Protein AF-W4V366-F1 (afdb_monomer_lite)

Radius of gyration: 31.75 Å; chains: 1; bounding box: 89×41×71 Å

Secondary structure (DSSP, 8-state):
--SSSSSSSSSTT--------------------------------TTEEEEEE-TT--GGGHHHHHHHHTTHHHHTTEEEEEE---HHHHHHHHHHTSS------GGGHHHHHTT----------S--------TT-S--SGGGGTT-EEEESSTTSHHHHHHHHHHHTTT----GGG-S-EEEE-SSHHHHHH-

Sequence (195 aa):
MKGFIKLISAIALFSIFISLFSGCGATNTGGTQDNGKTGTSAVEYKYGKIDIPGKDGSLCGAPIYIAYEKGFFKEQGFDVNLISADTETRKIGLNNGTIPIVNGDFQFFPSIENNVKVKVVDGLHYGCIKLIVPKDSPIQGVQDLKGKKISVDEIGGTPHQVASVWLEKNGISAKQEDGEVTFLPFSDGNLAVEA

Structure (mmCIF, N/CA/C/O backbone):
data_AF-W4V366-F1
#
_entry.id   AF-W4V366-F1
#
loop_
_atom_site.group_PDB
_atom_site.id
_atom_site.type_symbol
_atom_site.label_atom_id
_atom_site.label_alt_id
_atom_site.label_comp_id
_atom_site.label_asym_id
_atom_site.label_entity_id
_atom_site.label_seq_id
_atom_site.pdbx_PDB_ins_code
_atom_site.Cartn_x
_atom_site.Cartn_y
_atom_site.Cartn_z
_atom_site.occupancy
_atom_site.B_iso_or_equiv
_atom_site.auth_seq_id
_atom_site.auth_comp_id
_atom_site.auth_asym_id
_atom_site.auth_atom_id
_atom_site.pdbx_PDB_model_num
ATOM 1 N N . MET A 1 1 ? 65.399 13.668 9.035 1.00 51.66 1 MET A N 1
ATOM 2 C CA . MET A 1 1 ? 64.853 14.154 7.744 1.00 51.66 1 MET A CA 1
ATOM 3 C C . MET A 1 1 ? 65.978 14.532 6.773 1.00 51.66 1 MET A C 1
ATOM 5 O O . MET A 1 1 ? 66.236 15.705 6.568 1.00 51.66 1 MET A O 1
ATOM 9 N N . LYS A 1 2 ? 66.703 13.555 6.208 1.00 41.09 2 LYS A N 1
ATOM 10 C CA . LYS A 1 2 ? 67.679 13.779 5.111 1.00 41.09 2 LYS A CA 1
ATOM 11 C C . LYS A 1 2 ? 67.728 12.625 4.085 1.00 41.09 2 LYS A C 1
ATOM 13 O O . LYS A 1 2 ? 68.498 12.689 3.138 1.00 41.09 2 LYS A O 1
ATOM 18 N N . GLY A 1 3 ? 66.889 11.591 4.242 1.00 43.59 3 GLY A N 1
ATOM 19 C CA . GLY A 1 3 ? 66.851 10.416 3.356 1.00 43.59 3 GLY A CA 1
ATOM 20 C C . GLY A 1 3 ? 65.714 10.399 2.327 1.00 43.59 3 GLY A C 1
ATOM 21 O O . GLY A 1 3 ? 65.799 9.664 1.356 1.00 43.59 3 GLY A O 1
ATOM 22 N N . PHE A 1 4 ? 64.677 11.228 2.491 1.00 48.56 4 PHE A N 1
ATOM 23 C CA . PHE A 1 4 ? 63.468 11.171 1.651 1.00 48.56 4 PHE A CA 1
ATOM 24 C C . PHE A 1 4 ? 63.520 12.037 0.379 1.00 48.56 4 PHE A C 1
ATOM 26 O O . PHE A 1 4 ? 62.680 11.891 -0.498 1.00 48.56 4 PHE A O 1
ATOM 33 N N . ILE A 1 5 ? 64.527 12.907 0.236 1.00 49.06 5 ILE A N 1
ATOM 34 C CA . ILE A 1 5 ? 64.643 13.841 -0.903 1.00 49.06 5 ILE A CA 1
ATOM 35 C C . ILE A 1 5 ? 65.407 13.218 -2.091 1.00 49.06 5 ILE A C 1
ATOM 37 O O . ILE A 1 5 ? 65.286 13.680 -3.220 1.00 49.06 5 ILE A O 1
ATOM 41 N N . LYS A 1 6 ? 66.145 12.116 -1.888 1.00 40.59 6 LYS A N 1
ATOM 42 C CA . LYS A 1 6 ? 66.926 11.468 -2.960 1.00 40.59 6 LYS A CA 1
ATOM 43 C C . LYS A 1 6 ? 66.129 10.503 -3.848 1.00 40.59 6 LYS A C 1
ATOM 45 O O . LYS A 1 6 ? 66.652 10.083 -4.872 1.00 40.59 6 LYS A O 1
ATOM 50 N N . LEU A 1 7 ? 64.884 10.172 -3.495 1.00 47.47 7 LEU A N 1
ATOM 51 C CA . LEU A 1 7 ? 64.095 9.164 -4.218 1.00 47.47 7 LEU A CA 1
ATOM 52 C C . LEU A 1 7 ? 63.156 9.751 -5.289 1.00 47.47 7 LEU A C 1
ATOM 54 O O . LEU A 1 7 ? 62.677 9.023 -6.147 1.00 47.47 7 LEU A O 1
ATOM 58 N N . ILE A 1 8 ? 62.930 11.069 -5.291 1.00 47.75 8 ILE A N 1
ATOM 59 C CA . ILE A 1 8 ? 62.010 11.736 -6.236 1.00 47.75 8 ILE A CA 1
ATOM 60 C C . ILE A 1 8 ? 62.739 12.218 -7.508 1.00 47.75 8 ILE A C 1
ATOM 62 O O . ILE A 1 8 ? 62.116 12.487 -8.529 1.00 47.75 8 ILE A O 1
ATOM 66 N N . SER A 1 9 ? 64.076 12.234 -7.505 1.00 42.03 9 SER A N 1
ATOM 67 C CA . SER A 1 9 ? 64.879 12.760 -8.619 1.00 42.03 9 SER A CA 1
ATOM 68 C C . SER A 1 9 ? 65.292 11.721 -9.677 1.00 42.03 9 SER A C 1
ATOM 70 O O . SER A 1 9 ? 65.996 12.083 -10.616 1.00 42.03 9 SER A O 1
ATOM 72 N N . ALA A 1 10 ? 64.888 10.450 -9.542 1.00 46.81 10 ALA A N 1
ATOM 73 C CA . ALA A 1 10 ? 65.386 9.345 -10.376 1.00 46.81 10 ALA A CA 1
ATOM 74 C C . ALA A 1 10 ? 64.364 8.749 -11.367 1.00 46.81 10 ALA A C 1
ATOM 76 O O . ALA A 1 10 ? 64.738 7.901 -12.168 1.00 46.81 10 ALA A O 1
ATOM 77 N N . ILE A 1 11 ? 63.095 9.175 -11.346 1.00 47.50 11 ILE A N 1
ATOM 78 C CA . ILE A 1 11 ? 62.045 8.590 -12.212 1.00 47.50 11 ILE A CA 1
ATOM 79 C C . ILE A 1 11 ? 61.544 9.585 -13.281 1.00 47.50 11 ILE A C 1
ATOM 81 O O . ILE A 1 11 ? 60.941 9.188 -14.270 1.00 47.50 11 ILE A O 1
ATOM 85 N N . ALA A 1 12 ? 61.893 10.870 -13.174 1.00 43.06 12 ALA A N 1
ATOM 86 C CA . ALA A 1 12 ? 61.488 11.909 -14.129 1.00 43.06 12 ALA A CA 1
ATOM 87 C C . ALA A 1 12 ? 62.425 12.074 -15.352 1.00 43.06 12 ALA A C 1
ATOM 89 O O . ALA A 1 12 ? 62.345 13.084 -16.045 1.00 43.06 12 ALA A O 1
ATOM 90 N N . LEU A 1 13 ? 63.325 11.119 -15.624 1.00 45.91 13 LEU A N 1
ATOM 91 C CA . LEU A 1 13 ? 64.415 11.278 -16.606 1.00 45.91 13 LEU A CA 1
ATOM 92 C C . LEU A 1 13 ? 64.535 10.145 -17.640 1.00 45.91 13 LEU A C 1
ATOM 94 O O . LEU A 1 13 ? 65.566 10.030 -18.293 1.00 45.91 13 LEU A O 1
ATOM 98 N N . PHE A 1 14 ? 63.491 9.332 -17.833 1.00 42.66 14 PHE A N 1
ATOM 99 C CA . PHE A 1 14 ? 63.477 8.308 -18.891 1.00 42.66 14 PHE A CA 1
ATOM 100 C C . PHE A 1 14 ? 62.264 8.417 -19.821 1.00 42.66 14 PHE A C 1
ATOM 102 O O . PHE A 1 14 ? 61.680 7.429 -20.259 1.00 42.66 14 PHE A O 1
ATOM 109 N N . SER A 1 15 ? 61.895 9.656 -20.132 1.00 46.28 15 SER A N 1
ATOM 110 C CA . SER A 1 15 ? 61.192 9.965 -21.372 1.00 46.28 15 SER A CA 1
ATOM 111 C C . SER A 1 15 ? 62.241 10.239 -22.452 1.00 46.28 15 SER A C 1
ATOM 113 O O . SER A 1 15 ? 63.134 11.045 -22.206 1.00 46.28 15 SER A O 1
ATOM 115 N N . ILE A 1 16 ? 62.029 9.666 -23.647 1.00 47.00 16 ILE A N 1
ATOM 116 C CA . ILE A 1 16 ? 62.535 10.089 -24.976 1.00 47.00 16 ILE A CA 1
ATOM 117 C C . ILE A 1 16 ? 63.742 9.284 -25.529 1.00 47.00 16 ILE A C 1
ATOM 119 O O . ILE A 1 16 ? 64.780 9.206 -24.888 1.00 47.00 16 ILE A O 1
ATOM 123 N N . PHE A 1 17 ? 63.564 8.777 -26.773 1.00 41.94 17 PHE A N 1
ATOM 124 C CA . PHE A 1 17 ? 64.427 7.973 -27.688 1.00 41.94 17 PHE A CA 1
ATOM 125 C C . PHE A 1 17 ? 64.214 6.438 -27.591 1.00 41.94 17 PHE A C 1
ATOM 127 O O . PHE A 1 17 ? 64.539 5.850 -26.574 1.00 41.94 17 PHE A O 1
ATOM 134 N N . ILE A 1 18 ? 63.652 5.687 -28.562 1.00 54.81 18 ILE A N 1
ATOM 135 C CA . ILE A 1 18 ? 63.914 5.630 -30.019 1.00 54.81 18 ILE A CA 1
ATOM 136 C C . ILE A 1 18 ? 62.773 4.917 -30.792 1.00 54.81 18 ILE A C 1
ATOM 138 O O . ILE A 1 18 ? 62.366 3.813 -30.449 1.00 54.81 18 ILE A O 1
ATOM 142 N N . SER A 1 19 ? 62.294 5.600 -31.836 1.00 42.38 19 SER A N 1
ATOM 143 C CA . SER A 1 19 ? 62.019 5.175 -33.228 1.00 42.38 19 SER A CA 1
ATOM 144 C C . SER A 1 19 ? 61.428 3.796 -33.590 1.00 42.38 19 SER A C 1
ATOM 146 O O . SER A 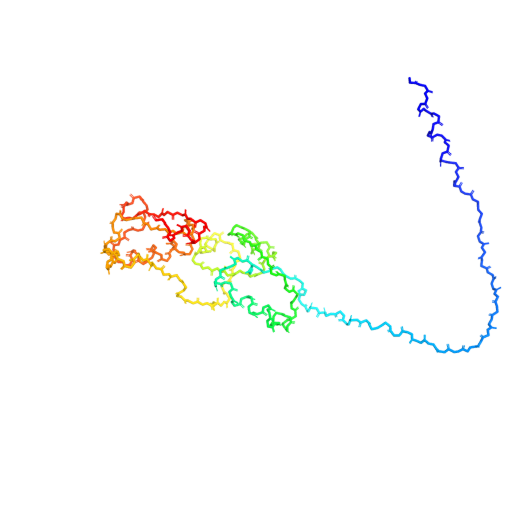1 19 ? 62.072 2.763 -33.467 1.00 42.38 19 SER A O 1
ATOM 148 N N . LEU A 1 20 ? 60.266 3.863 -34.258 1.00 51.06 20 LEU A N 1
ATOM 149 C CA . LEU A 1 20 ? 59.977 3.343 -35.613 1.00 51.06 20 LEU A CA 1
ATOM 150 C C . LEU A 1 20 ? 60.671 2.040 -36.063 1.00 51.06 20 LEU A C 1
ATOM 152 O O . LEU A 1 20 ? 61.804 2.069 -36.533 1.00 51.06 20 LEU A O 1
ATOM 156 N N . PHE A 1 21 ? 59.893 0.956 -36.135 1.00 45.00 21 PHE A N 1
ATOM 157 C CA . PHE A 1 21 ? 60.073 -0.096 -37.140 1.00 45.00 21 PHE A CA 1
ATOM 158 C C . PHE A 1 21 ? 58.703 -0.528 -37.694 1.00 45.00 21 PHE A C 1
ATOM 160 O O . PHE A 1 21 ? 57.982 -1.321 -37.097 1.00 45.00 21 PHE A O 1
ATOM 167 N N . SER A 1 22 ? 58.338 0.032 -38.851 1.00 59.41 22 SER A N 1
ATOM 168 C CA . SER A 1 22 ? 57.487 -0.625 -39.851 1.00 59.41 22 SER A CA 1
ATOM 169 C C . SER A 1 22 ? 58.415 -1.198 -40.920 1.00 59.41 22 SER A C 1
ATOM 171 O O . SER A 1 22 ? 59.284 -0.474 -41.400 1.00 59.41 22 SER A O 1
ATOM 173 N N . GLY A 1 23 ? 58.241 -2.467 -41.305 1.00 38.00 23 GLY A N 1
ATOM 174 C CA . GLY A 1 23 ? 59.017 -3.059 -42.400 1.00 38.00 23 GLY A CA 1
ATOM 175 C C . GLY A 1 23 ? 58.856 -4.572 -42.585 1.00 38.00 23 GLY A C 1
ATOM 176 O O . GLY A 1 23 ? 59.646 -5.333 -42.050 1.00 38.00 23 GLY A O 1
ATOM 177 N N . CYS A 1 24 ? 57.828 -4.944 -43.359 1.00 54.84 24 CYS A N 1
ATOM 178 C CA . CYS A 1 24 ? 57.642 -6.082 -44.284 1.00 54.84 24 CYS A CA 1
ATOM 179 C C . CYS A 1 24 ? 58.323 -7.456 -44.080 1.00 54.84 24 CYS A C 1
ATOM 181 O O . CYS A 1 24 ? 59.543 -7.569 -44.030 1.00 54.84 24 CYS A O 1
ATOM 183 N N . GLY A 1 25 ? 57.524 -8.523 -44.250 1.00 32.41 25 GLY A N 1
ATOM 184 C CA . GLY A 1 25 ? 58.024 -9.857 -44.604 1.00 32.41 25 GLY A CA 1
ATOM 185 C C . GLY A 1 25 ? 56.948 -10.903 -44.944 1.00 32.41 25 GLY A C 1
ATOM 186 O O . GLY A 1 25 ? 56.453 -11.573 -44.051 1.00 32.41 25 GLY A O 1
ATOM 187 N N . ALA A 1 26 ? 56.691 -11.068 -46.248 1.00 41.53 26 ALA A N 1
ATOM 188 C CA . ALA A 1 26 ? 56.203 -12.261 -46.966 1.00 41.53 26 ALA A CA 1
ATOM 189 C C . ALA A 1 26 ? 54.732 -12.740 -46.843 1.00 41.53 26 ALA A C 1
ATOM 191 O O . ALA A 1 26 ? 54.292 -13.366 -45.885 1.00 41.53 26 ALA A O 1
ATOM 192 N N . THR A 1 27 ? 54.026 -12.552 -47.959 1.00 36.84 27 THR A N 1
ATOM 193 C CA . THR A 1 27 ? 52.857 -13.294 -48.449 1.00 36.84 27 THR A CA 1
ATOM 194 C C . THR A 1 27 ? 53.130 -14.793 -48.627 1.00 36.84 27 THR A C 1
ATOM 196 O O . THR A 1 27 ? 54.118 -15.144 -49.268 1.00 36.84 27 THR A O 1
ATOM 199 N N . ASN A 1 28 ? 52.203 -15.656 -48.187 1.00 35.69 28 ASN A N 1
ATOM 200 C CA . ASN A 1 28 ? 51.802 -16.868 -48.918 1.00 35.69 28 ASN A CA 1
ATOM 201 C C . ASN A 1 28 ? 50.443 -17.405 -48.422 1.00 35.69 28 ASN A C 1
ATOM 203 O O . ASN A 1 28 ? 50.307 -17.900 -47.311 1.00 35.69 28 ASN A O 1
ATOM 207 N N . THR A 1 29 ? 49.445 -17.237 -49.293 1.00 36.12 29 THR A N 1
ATOM 208 C CA . THR A 1 29 ? 48.301 -18.117 -49.603 1.00 36.12 29 THR A CA 1
ATOM 209 C C . THR A 1 29 ? 47.905 -19.242 -48.634 1.00 36.12 29 THR A C 1
ATOM 211 O O . THR A 1 29 ? 48.611 -20.240 -48.519 1.00 36.12 29 THR A O 1
ATOM 214 N N . GLY A 1 30 ? 46.648 -19.179 -48.173 1.00 30.41 30 GLY A N 1
ATOM 215 C CA . GLY A 1 30 ? 45.767 -20.350 -48.083 1.00 30.41 30 GLY A CA 1
ATOM 216 C C . GLY A 1 30 ? 45.101 -20.582 -46.725 1.00 30.41 30 GLY A C 1
ATOM 217 O O . GLY A 1 30 ? 45.780 -20.855 -45.746 1.00 30.41 30 GLY A O 1
ATOM 218 N N . GLY A 1 31 ? 43.762 -20.588 -46.708 1.00 30.77 31 GLY A N 1
ATOM 219 C CA . GLY A 1 31 ? 42.998 -21.395 -45.749 1.00 30.77 31 GLY A CA 1
ATOM 220 C C . GLY A 1 31 ? 42.124 -20.633 -44.756 1.00 30.77 31 GLY A C 1
ATOM 221 O O . GLY A 1 31 ? 42.557 -20.253 -43.677 1.00 30.77 31 GLY A O 1
ATOM 222 N N . THR A 1 32 ? 40.857 -20.491 -45.123 1.00 34.94 32 THR A N 1
ATOM 223 C CA . THR A 1 32 ? 39.693 -20.154 -44.299 1.00 34.94 32 THR A CA 1
ATOM 224 C C . THR A 1 32 ? 39.651 -20.900 -42.957 1.00 34.94 32 THR A C 1
ATOM 226 O O . THR A 1 32 ? 39.603 -22.125 -42.958 1.00 34.94 32 THR A O 1
ATOM 229 N N . GLN A 1 33 ? 39.524 -20.177 -41.840 1.00 34.75 33 GLN A N 1
ATOM 230 C CA . GLN A 1 33 ? 38.711 -20.590 -40.685 1.00 34.75 33 GLN A CA 1
ATOM 231 C C . GLN A 1 33 ? 38.136 -19.340 -40.009 1.00 34.75 33 GLN A C 1
ATOM 233 O O . GLN A 1 33 ? 38.742 -18.718 -39.139 1.00 34.75 33 GLN A O 1
ATOM 238 N N . ASP A 1 34 ? 36.946 -18.974 -40.478 1.00 30.53 34 ASP A N 1
ATOM 239 C CA . ASP A 1 34 ? 36.024 -18.068 -39.809 1.00 30.53 34 ASP A CA 1
ATOM 240 C C . ASP A 1 34 ? 35.517 -18.764 -38.537 1.00 30.53 34 ASP A C 1
ATOM 242 O O . ASP A 1 34 ? 34.680 -19.666 -38.585 1.00 30.53 34 ASP A O 1
ATOM 246 N N . ASN A 1 35 ? 36.101 -18.412 -37.392 1.00 38.06 35 ASN A N 1
ATOM 247 C CA . ASN A 1 35 ? 35.572 -18.800 -36.093 1.00 38.06 35 ASN A CA 1
ATOM 248 C C . ASN A 1 35 ? 34.455 -17.814 -35.752 1.00 38.06 35 ASN A C 1
ATOM 250 O O . ASN A 1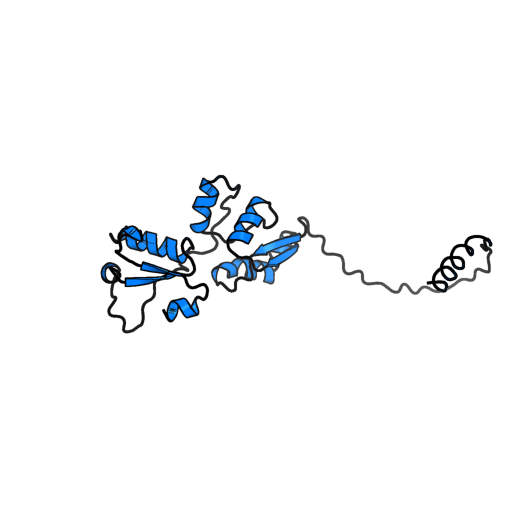 35 ? 34.692 -16.759 -35.156 1.00 38.06 35 ASN A O 1
ATOM 254 N N . GLY A 1 36 ? 33.241 -18.180 -36.165 1.00 37.44 36 GLY A N 1
ATOM 255 C CA . GLY A 1 36 ? 32.010 -17.480 -35.848 1.00 37.44 36 GLY A CA 1
ATOM 256 C C . GLY A 1 36 ? 31.895 -17.222 -34.348 1.00 37.44 36 GLY A C 1
ATOM 257 O O . GLY A 1 36 ? 31.507 -18.093 -33.571 1.00 37.44 36 GLY A O 1
ATOM 258 N N . LYS A 1 37 ? 32.193 -15.985 -33.943 1.00 38.72 37 LYS A N 1
ATOM 259 C CA . LYS A 1 37 ? 31.617 -15.402 -32.736 1.00 38.72 37 LYS A CA 1
ATOM 260 C C . LYS A 1 37 ? 30.132 -15.239 -33.021 1.00 38.72 37 LYS A C 1
ATOM 262 O O . LYS A 1 37 ? 29.724 -14.296 -33.694 1.00 38.72 37 LYS A O 1
ATOM 267 N N . THR A 1 38 ? 29.338 -16.165 -32.502 1.00 37.69 38 THR A N 1
ATOM 268 C CA . THR A 1 38 ? 27.922 -15.972 -32.197 1.00 37.69 38 THR A CA 1
ATOM 269 C C . THR A 1 38 ? 27.802 -14.739 -31.307 1.00 37.69 38 THR A C 1
ATOM 271 O O . THR A 1 38 ? 27.848 -14.806 -30.081 1.00 37.69 38 THR A O 1
ATOM 274 N N . GLY A 1 39 ? 27.717 -13.572 -31.943 1.00 42.38 39 GLY A N 1
ATOM 275 C CA . GLY A 1 39 ? 27.230 -12.370 -31.303 1.00 42.38 39 GLY A CA 1
ATOM 276 C C . GLY A 1 39 ? 25.782 -12.636 -30.946 1.00 42.38 39 GLY A C 1
ATOM 277 O O . GLY A 1 39 ? 24.931 -12.690 -31.830 1.00 42.38 39 GLY A O 1
ATOM 278 N N . THR A 1 40 ? 25.510 -12.845 -29.660 1.00 43.06 40 THR A N 1
ATOM 279 C CA . THR A 1 40 ? 24.177 -12.652 -29.099 1.00 43.06 40 THR A CA 1
ATOM 280 C C . THR A 1 40 ? 23.689 -11.310 -29.623 1.00 43.06 40 THR A C 1
ATOM 282 O O . THR A 1 40 ? 24.260 -10.279 -29.265 1.00 43.06 40 THR A O 1
ATOM 285 N N . SER A 1 41 ? 22.712 -11.315 -30.531 1.00 49.91 41 SER A N 1
ATOM 286 C CA . SER A 1 41 ? 22.065 -10.091 -30.988 1.00 49.91 41 SER A CA 1
ATOM 287 C C . SER A 1 41 ? 21.626 -9.340 -29.738 1.00 49.91 41 SER A C 1
ATOM 289 O O . SER A 1 41 ? 20.808 -9.852 -28.970 1.00 49.91 41 SER A O 1
ATOM 291 N N . ALA A 1 42 ? 22.247 -8.189 -29.472 1.00 65.81 42 ALA A N 1
ATOM 292 C CA . ALA A 1 42 ? 21.851 -7.347 -28.359 1.00 65.81 42 ALA A CA 1
ATOM 293 C C . ALA A 1 42 ? 20.367 -7.039 -28.562 1.00 65.81 42 ALA A C 1
ATOM 295 O O . ALA A 1 42 ? 19.983 -6.527 -29.612 1.00 65.81 42 ALA A O 1
ATOM 296 N N . VAL A 1 43 ? 19.528 -7.443 -27.607 1.00 72.31 43 VAL A N 1
ATOM 297 C CA . VAL A 1 43 ? 18.107 -7.105 -27.647 1.00 72.31 43 VAL A CA 1
ATOM 298 C C . VAL A 1 43 ? 18.033 -5.586 -27.550 1.00 72.31 43 VAL A C 1
ATOM 300 O O . VAL A 1 43 ? 18.353 -5.015 -26.510 1.00 72.31 43 VAL A O 1
ATOM 303 N N . GLU A 1 44 ? 17.680 -4.930 -28.651 1.00 82.88 44 GLU A N 1
ATOM 304 C CA . GLU A 1 44 ? 17.492 -3.486 -28.684 1.00 82.88 44 GLU A CA 1
ATOM 305 C C . GLU A 1 44 ? 16.113 -3.167 -28.102 1.00 82.88 44 GLU A C 1
ATOM 307 O O . GLU A 1 44 ? 15.072 -3.465 -28.690 1.00 82.88 44 GLU A O 1
ATOM 312 N N . TYR A 1 45 ? 16.101 -2.601 -26.900 1.00 91.31 45 TYR A N 1
ATOM 313 C CA . TYR A 1 45 ? 14.879 -2.171 -26.235 1.00 91.31 45 TYR A CA 1
ATOM 314 C C . TYR A 1 45 ? 14.492 -0.780 -26.738 1.00 91.31 45 TYR A C 1
ATOM 316 O O . TYR A 1 45 ? 15.158 0.201 -26.410 1.00 91.31 45 TYR A O 1
ATOM 324 N N . LYS A 1 46 ? 13.401 -0.693 -27.513 1.00 94.44 46 LYS A N 1
ATOM 325 C CA . LYS A 1 46 ? 12.876 0.549 -28.119 1.00 94.44 46 LYS A CA 1
ATOM 326 C C . LYS A 1 46 ? 12.817 1.737 -27.152 1.00 94.44 46 LYS A C 1
ATOM 328 O O . LYS A 1 46 ? 13.049 2.871 -27.561 1.00 94.44 46 LYS A O 1
ATOM 333 N N . TYR A 1 47 ? 12.469 1.479 -25.896 1.00 93.94 47 TYR A N 1
ATOM 334 C CA . TYR A 1 47 ? 12.290 2.497 -24.862 1.00 93.94 47 TYR A CA 1
ATOM 335 C C . TYR A 1 47 ? 13.381 2.463 -23.783 1.00 93.94 47 TYR A C 1
ATOM 337 O O . TYR A 1 47 ? 13.331 3.246 -22.838 1.00 93.94 47 TYR A O 1
ATOM 345 N N . GLY A 1 48 ? 14.384 1.596 -23.934 1.00 94.12 48 GLY A N 1
ATOM 346 C CA . GLY A 1 48 ? 15.498 1.475 -23.003 1.00 94.12 48 GLY A CA 1
ATOM 347 C C . GLY A 1 48 ? 15.107 0.895 -21.643 1.00 94.12 48 GLY A C 1
ATOM 348 O O . GLY A 1 48 ? 14.118 0.169 -21.513 1.00 94.12 48 GLY A O 1
ATOM 349 N N . LYS A 1 49 ? 15.936 1.199 -20.639 1.00 95.81 49 LYS A N 1
ATOM 350 C CA . LYS A 1 49 ? 15.849 0.638 -19.291 1.00 95.81 49 LYS A CA 1
ATOM 351 C C . LYS A 1 49 ? 15.010 1.490 -18.350 1.00 95.81 49 LYS A C 1
ATOM 353 O O . LYS A 1 49 ? 15.190 2.705 -18.306 1.00 95.81 49 LYS A O 1
ATOM 358 N N . ILE A 1 50 ? 14.154 0.841 -17.564 1.00 95.81 50 ILE A N 1
ATOM 359 C CA . ILE A 1 50 ? 13.329 1.482 -16.534 1.00 95.81 50 ILE A CA 1
ATOM 360 C C . ILE A 1 50 ? 13.311 0.669 -15.240 1.00 95.81 50 ILE A C 1
ATOM 362 O O . ILE A 1 50 ? 13.347 -0.562 -15.269 1.00 95.81 50 ILE A O 1
ATOM 366 N N . ASP A 1 51 ? 13.197 1.360 -14.108 1.00 95.94 51 ASP A N 1
ATOM 367 C CA . ASP A 1 51 ? 13.001 0.731 -12.804 1.00 95.94 51 ASP A CA 1
ATOM 368 C C . ASP A 1 51 ? 11.514 0.754 -12.429 1.00 95.94 51 ASP A C 1
ATOM 370 O O . ASP A 1 51 ? 10.869 1.803 -12.465 1.00 95.94 51 ASP A O 1
ATOM 374 N N . ILE A 1 52 ? 10.960 -0.401 -12.051 1.00 94.56 52 ILE A N 1
ATOM 375 C CA . ILE A 1 52 ? 9.569 -0.515 -11.588 1.00 94.56 52 ILE A CA 1
ATOM 376 C C . ILE A 1 52 ? 9.553 -1.141 -10.188 1.00 94.56 52 ILE A C 1
ATOM 378 O O . ILE A 1 52 ? 10.100 -2.233 -10.000 1.00 94.56 52 ILE A O 1
ATOM 382 N N . PRO A 1 53 ? 8.912 -0.502 -9.191 1.00 91.19 53 PRO A N 1
ATOM 383 C CA . PRO A 1 53 ? 8.640 -1.121 -7.905 1.00 91.19 53 PRO A CA 1
ATOM 384 C C . PRO A 1 53 ? 7.776 -2.365 -8.087 1.00 91.19 53 PRO A C 1
ATOM 386 O O . PRO A 1 53 ? 6.612 -2.289 -8.471 1.00 91.19 53 PRO A O 1
ATOM 389 N N . GLY A 1 54 ? 8.379 -3.514 -7.816 1.00 87.12 54 GLY A N 1
ATOM 390 C CA . GLY A 1 54 ? 7.706 -4.807 -7.849 1.00 87.12 54 GLY A CA 1
ATOM 391 C C . GLY A 1 54 ? 8.116 -5.690 -6.683 1.00 87.12 54 GLY A C 1
ATOM 392 O O . GLY A 1 54 ? 7.318 -6.493 -6.240 1.00 87.12 54 GLY A O 1
ATOM 393 N N . LYS A 1 55 ? 9.314 -5.510 -6.114 1.00 85.25 55 LYS A N 1
ATOM 394 C CA . LYS A 1 55 ? 9.883 -6.384 -5.077 1.00 85.25 55 LYS A CA 1
ATOM 395 C C . LYS A 1 55 ? 9.457 -6.019 -3.653 1.00 85.25 55 LYS A C 1
ATOM 397 O O . LYS A 1 55 ? 10.298 -5.979 -2.758 1.00 85.25 55 LYS A O 1
ATOM 402 N N . ASP A 1 56 ? 8.181 -5.714 -3.442 1.00 74.75 56 ASP A N 1
ATOM 403 C CA . ASP A 1 56 ? 7.636 -5.425 -2.106 1.00 74.75 56 ASP A CA 1
ATOM 404 C C . ASP A 1 56 ? 6.996 -6.643 -1.421 1.00 74.75 56 ASP A C 1
ATOM 406 O O . ASP A 1 56 ? 6.588 -6.554 -0.269 1.00 74.75 56 ASP A O 1
ATOM 410 N N . GLY A 1 57 ? 6.943 -7.795 -2.101 1.00 75.81 57 GLY A N 1
ATOM 411 C CA . GLY A 1 57 ? 6.397 -9.040 -1.549 1.00 75.81 57 GLY A CA 1
ATOM 412 C C . GLY A 1 57 ? 4.876 -9.026 -1.361 1.00 75.81 57 GLY A C 1
ATOM 413 O O . GLY A 1 57 ? 4.312 -10.018 -0.900 1.00 75.81 57 GLY A O 1
ATOM 414 N N . SER A 1 58 ? 4.201 -7.938 -1.742 1.00 77.38 58 SER A N 1
ATOM 415 C CA . SER A 1 58 ? 2.755 -7.804 -1.635 1.00 77.38 58 SER A CA 1
ATOM 416 C C . SER A 1 58 ? 2.054 -8.440 -2.832 1.00 77.38 58 SER A C 1
ATOM 418 O O . SER A 1 58 ? 2.475 -8.290 -3.983 1.00 77.38 58 SER A O 1
ATOM 420 N N . LEU A 1 59 ? 0.900 -9.072 -2.585 1.00 82.25 59 LEU A N 1
ATOM 421 C CA . LEU A 1 59 ? 0.014 -9.535 -3.658 1.00 82.25 59 LEU A CA 1
ATOM 422 C C . LEU A 1 59 ? -0.435 -8.379 -4.566 1.00 82.25 59 LEU A C 1
ATOM 424 O O . LEU A 1 59 ? -0.760 -8.602 -5.732 1.00 82.25 59 LEU A O 1
ATOM 428 N N . CYS A 1 60 ? -0.402 -7.140 -4.063 1.00 82.88 60 CYS A N 1
ATOM 429 C CA . CYS A 1 60 ? -0.724 -5.958 -4.848 1.00 82.88 60 CYS A CA 1
ATOM 430 C C . CYS A 1 60 ? 0.223 -5.755 -6.042 1.00 82.88 60 CYS A C 1
ATOM 432 O O . CYS A 1 60 ? -0.195 -5.198 -7.058 1.00 82.88 60 CYS A O 1
ATOM 434 N N . GLY A 1 61 ? 1.474 -6.212 -5.942 1.00 83.88 61 GLY A N 1
ATOM 435 C CA . GLY A 1 61 ? 2.472 -6.149 -7.011 1.00 83.88 61 GLY A CA 1
ATOM 436 C C . GLY A 1 61 ? 2.402 -7.308 -8.011 1.00 83.88 61 GLY A C 1
ATOM 437 O O . GLY A 1 61 ? 3.126 -7.294 -9.009 1.00 83.88 61 GLY A O 1
ATOM 438 N N . ALA A 1 62 ? 1.536 -8.308 -7.793 1.00 88.75 62 ALA A N 1
ATOM 439 C CA . ALA A 1 62 ? 1.508 -9.529 -8.601 1.00 88.75 62 ALA A CA 1
ATOM 440 C C . ALA A 1 62 ? 1.347 -9.285 -10.117 1.00 88.75 62 ALA A C 1
ATOM 442 O O . ALA A 1 62 ? 2.078 -9.922 -10.879 1.00 88.75 62 ALA A O 1
ATOM 443 N N . PRO A 1 63 ? 0.494 -8.356 -10.603 1.00 90.06 63 PRO A N 1
ATOM 444 C CA . PRO A 1 63 ? 0.399 -8.084 -12.039 1.00 90.06 63 PRO A CA 1
ATOM 445 C C . PRO A 1 63 ? 1.714 -7.591 -12.662 1.00 90.06 63 PRO A C 1
ATOM 447 O O . PRO A 1 63 ? 2.054 -8.004 -13.769 1.00 90.06 63 PRO A O 1
ATOM 450 N N . ILE A 1 64 ? 2.483 -6.762 -11.943 1.00 91.62 64 ILE A N 1
ATOM 451 C CA . ILE A 1 64 ? 3.787 -6.249 -12.401 1.00 91.62 64 ILE A CA 1
ATOM 452 C C . ILE A 1 64 ? 4.788 -7.402 -12.514 1.00 91.62 64 ILE A C 1
ATOM 454 O O . ILE A 1 64 ? 5.487 -7.523 -13.521 1.00 91.62 64 ILE A O 1
ATOM 458 N N . TYR A 1 65 ? 4.815 -8.283 -11.512 1.00 91.50 65 TYR A N 1
ATOM 459 C CA . TYR A 1 65 ? 5.639 -9.490 -11.544 1.00 91.50 65 TYR A CA 1
ATOM 460 C C . TYR A 1 65 ? 5.274 -10.417 -12.698 1.00 91.50 65 TYR A C 1
ATOM 462 O O . TYR A 1 65 ? 6.156 -10.868 -13.421 1.00 91.50 65 TYR A O 1
ATOM 470 N N . ILE A 1 66 ? 3.983 -10.681 -12.905 1.00 92.75 66 ILE A N 1
ATOM 471 C CA . ILE A 1 66 ? 3.519 -11.530 -14.004 1.00 92.75 66 ILE A CA 1
ATOM 472 C C . ILE A 1 66 ? 3.931 -10.920 -15.346 1.00 92.75 66 ILE A C 1
ATOM 474 O O . ILE A 1 66 ? 4.451 -11.639 -16.194 1.00 92.75 66 ILE A O 1
ATOM 478 N N . ALA A 1 67 ? 3.754 -9.610 -15.540 1.00 94.38 67 ALA A N 1
ATOM 479 C CA . ALA A 1 67 ? 4.145 -8.932 -16.774 1.00 94.38 67 ALA A CA 1
ATOM 480 C C . ALA A 1 67 ? 5.659 -8.991 -17.034 1.00 94.38 67 ALA A C 1
ATOM 482 O O . ALA A 1 67 ? 6.080 -9.138 -18.184 1.00 94.38 67 ALA A O 1
ATOM 483 N N . TYR A 1 68 ? 6.470 -8.919 -15.977 1.00 95.06 68 TYR A N 1
ATOM 484 C CA . TYR A 1 68 ? 7.915 -9.107 -16.054 1.00 95.06 68 TYR A CA 1
ATOM 485 C C . TYR A 1 68 ? 8.285 -10.549 -16.437 1.00 95.06 68 TYR A C 1
ATOM 487 O O . TYR A 1 68 ? 8.936 -10.761 -17.459 1.00 95.06 68 TYR A O 1
ATOM 495 N N . GLU A 1 69 ? 7.804 -11.542 -15.685 1.00 95.19 69 GLU A N 1
ATOM 496 C CA . GLU A 1 69 ? 8.121 -12.967 -15.886 1.00 95.19 69 GLU A CA 1
ATOM 497 C C . GLU A 1 69 ? 7.592 -13.520 -17.217 1.00 95.19 69 GLU A C 1
ATOM 499 O O . GLU A 1 69 ? 8.208 -14.384 -17.840 1.00 95.19 69 GLU A O 1
ATOM 504 N N . LYS A 1 70 ? 6.443 -13.021 -17.685 1.00 97.38 70 LYS A N 1
ATOM 505 C CA . LYS A 1 70 ? 5.859 -13.398 -18.981 1.00 97.38 70 LYS A CA 1
ATOM 506 C C . LYS A 1 70 ? 6.468 -12.644 -20.161 1.00 97.38 70 LYS A C 1
ATOM 508 O O . LYS A 1 70 ? 6.157 -12.983 -21.296 1.00 97.38 70 LYS A O 1
ATOM 513 N N . GLY A 1 71 ? 7.336 -11.662 -19.917 1.00 96.81 71 GLY A N 1
ATOM 514 C CA . GLY A 1 71 ? 8.024 -10.918 -20.969 1.00 96.81 71 GLY A CA 1
ATOM 515 C C . GLY A 1 71 ? 7.191 -9.824 -21.642 1.00 96.81 71 GLY A C 1
ATOM 516 O O . GLY A 1 71 ? 7.656 -9.254 -22.625 1.00 96.81 71 GLY A O 1
ATOM 517 N N . PHE A 1 72 ? 6.019 -9.462 -21.112 1.00 97.06 72 PHE A N 1
ATOM 518 C CA . PHE A 1 72 ? 5.155 -8.438 -21.715 1.00 97.06 72 PHE A CA 1
ATOM 519 C C . PHE A 1 72 ? 5.851 -7.075 -21.818 1.00 97.06 72 PHE A C 1
ATOM 521 O O . PHE A 1 72 ? 5.741 -6.401 -22.838 1.00 97.06 72 PHE A O 1
ATOM 528 N N . PHE A 1 73 ? 6.642 -6.677 -20.816 1.00 96.12 73 PHE A N 1
ATOM 529 C CA . PHE A 1 73 ? 7.423 -5.436 -20.907 1.00 96.12 73 PHE A CA 1
ATOM 530 C C . PHE A 1 73 ? 8.483 -5.482 -22.013 1.00 96.12 73 PHE A C 1
ATOM 532 O O . PHE A 1 73 ? 8.657 -4.507 -22.747 1.00 96.12 73 PHE A O 1
ATOM 539 N N . LYS A 1 74 ? 9.146 -6.634 -22.172 1.00 96.12 74 LYS A N 1
ATOM 540 C CA . LYS A 1 74 ? 10.137 -6.861 -23.228 1.00 96.12 74 LYS A CA 1
ATOM 541 C C . LYS A 1 74 ? 9.492 -6.808 -24.612 1.00 96.12 74 LYS A C 1
ATOM 543 O O . LYS A 1 74 ? 10.054 -6.182 -25.505 1.00 96.12 74 LYS A O 1
ATOM 548 N N . GLU A 1 75 ? 8.311 -7.399 -24.783 1.00 96.69 75 GLU A N 1
ATOM 549 C CA . GLU A 1 75 ? 7.527 -7.324 -26.026 1.00 96.69 75 GLU A CA 1
ATOM 550 C C . GLU A 1 75 ? 7.146 -5.882 -26.388 1.00 96.69 75 GLU A C 1
ATOM 552 O O . GLU A 1 75 ? 7.154 -5.517 -27.562 1.00 96.69 75 GLU A O 1
ATOM 557 N N . GLN A 1 76 ? 6.878 -5.040 -25.386 1.00 95.62 76 GLN A N 1
ATOM 558 C CA . GLN A 1 76 ? 6.639 -3.607 -25.581 1.00 95.62 76 GLN A CA 1
ATOM 559 C C . GLN A 1 76 ? 7.931 -2.788 -25.768 1.00 95.62 76 GLN A C 1
ATOM 561 O O . GLN A 1 76 ? 7.859 -1.591 -26.039 1.00 95.62 76 GLN A O 1
ATOM 566 N N . GLY A 1 77 ? 9.112 -3.407 -25.671 1.00 96.38 77 GLY A N 1
ATOM 567 C CA . GLY A 1 77 ? 10.404 -2.762 -25.910 1.00 96.38 77 GLY A CA 1
ATOM 568 C C . GLY A 1 77 ? 11.021 -2.069 -24.694 1.00 96.38 77 GLY A C 1
ATOM 569 O O . GLY A 1 77 ? 11.839 -1.170 -24.885 1.00 96.38 77 GLY A O 1
ATOM 570 N N . PHE A 1 78 ? 10.657 -2.468 -23.472 1.00 96.75 78 PHE A N 1
ATOM 571 C CA . PHE A 1 78 ? 11.270 -1.989 -22.227 1.00 96.75 78 PHE A CA 1
ATOM 572 C C . PHE A 1 78 ? 12.224 -3.025 -21.623 1.00 96.75 78 PHE A C 1
ATOM 574 O O . PHE A 1 78 ? 11.881 -4.204 -21.509 1.00 96.75 78 PHE A O 1
ATOM 581 N N . ASP A 1 79 ? 13.389 -2.564 -21.173 1.00 96.62 79 ASP A N 1
ATOM 582 C CA . ASP A 1 79 ? 14.297 -3.310 -20.297 1.00 96.62 79 ASP A CA 1
ATOM 583 C C . ASP A 1 79 ? 13.931 -3.001 -18.842 1.00 96.62 79 ASP A C 1
ATOM 585 O O . ASP A 1 79 ? 14.381 -2.019 -18.252 1.00 96.62 79 ASP A O 1
ATOM 589 N N . VAL A 1 80 ? 13.013 -3.776 -18.272 1.00 96.75 80 VAL A N 1
ATOM 590 C CA . VAL A 1 80 ? 12.541 -3.528 -16.905 1.00 96.75 80 VAL A CA 1
ATOM 591 C C . VAL A 1 80 ? 13.527 -4.094 -15.892 1.00 96.75 80 VAL A C 1
ATOM 593 O O . VAL A 1 80 ? 13.979 -5.226 -16.008 1.00 96.75 80 VAL A O 1
ATOM 596 N N . ASN A 1 81 ? 13.793 -3.336 -14.835 1.00 95.88 81 ASN A N 1
ATOM 597 C CA . ASN A 1 81 ? 14.421 -3.824 -13.618 1.00 95.88 81 ASN A CA 1
ATOM 598 C C . ASN A 1 81 ? 13.434 -3.680 -12.453 1.00 95.88 81 ASN A C 1
ATOM 600 O O . ASN A 1 81 ? 13.025 -2.578 -12.089 1.00 95.88 81 ASN A O 1
ATOM 604 N N . LEU A 1 82 ? 13.038 -4.809 -11.862 1.00 94.94 82 LEU A N 1
ATOM 605 C CA . LEU A 1 82 ? 12.182 -4.785 -10.681 1.00 94.94 82 LEU A CA 1
ATOM 606 C C . LEU A 1 82 ? 12.998 -4.375 -9.451 1.00 94.94 82 LEU A C 1
ATOM 608 O O . LEU A 1 82 ? 14.008 -5.010 -9.128 1.00 94.94 82 LEU A O 1
ATOM 612 N N . ILE A 1 83 ? 12.528 -3.359 -8.732 1.00 93.50 83 ILE A N 1
ATOM 613 C CA . ILE A 1 83 ? 13.162 -2.834 -7.515 1.00 93.50 83 ILE A CA 1
ATOM 614 C C . ILE A 1 83 ? 12.236 -2.958 -6.301 1.00 93.50 83 ILE A C 1
ATOM 616 O O . ILE A 1 83 ? 11.021 -3.120 -6.444 1.00 93.50 83 ILE A O 1
ATOM 620 N N . SER A 1 84 ? 12.817 -2.885 -5.105 1.00 89.00 84 SER A N 1
ATOM 621 C CA . SER A 1 84 ? 12.083 -2.588 -3.870 1.00 89.00 84 SER A CA 1
ATOM 622 C C . SER A 1 84 ? 12.113 -1.074 -3.657 1.00 89.00 84 SER A C 1
ATOM 624 O O . SER A 1 84 ? 13.140 -0.443 -3.902 1.00 89.00 84 SER A O 1
ATOM 626 N N . ALA A 1 85 ? 11.000 -0.489 -3.222 1.00 86.56 85 ALA A N 1
ATOM 627 C CA . ALA A 1 85 ? 10.897 0.941 -2.943 1.00 86.56 85 ALA A CA 1
ATOM 628 C C . ALA A 1 85 ? 9.855 1.175 -1.846 1.00 86.56 85 ALA A C 1
ATOM 630 O O . ALA A 1 85 ? 8.762 0.602 -1.917 1.00 86.56 85 ALA A O 1
ATOM 631 N N . ASP A 1 86 ? 10.184 2.020 -0.872 1.00 82.75 86 ASP A N 1
ATOM 632 C CA . ASP A 1 86 ? 9.240 2.510 0.136 1.00 82.75 86 ASP A CA 1
ATOM 633 C C . ASP A 1 86 ? 8.315 3.604 -0.436 1.00 82.75 86 ASP A C 1
ATOM 635 O O . ASP A 1 86 ? 8.443 4.018 -1.596 1.00 82.75 86 ASP A O 1
ATOM 639 N N . THR A 1 87 ? 7.348 4.055 0.365 1.00 78.06 87 THR A N 1
ATOM 640 C CA . THR A 1 87 ? 6.352 5.057 -0.041 1.00 78.06 87 THR A CA 1
ATOM 641 C C . THR A 1 87 ? 7.000 6.364 -0.519 1.00 78.06 87 THR A C 1
ATOM 643 O O . THR A 1 87 ? 6.594 6.905 -1.550 1.00 78.06 87 THR A O 1
ATOM 646 N N . GLU A 1 88 ? 8.037 6.854 0.162 1.00 81.19 88 GLU A N 1
ATOM 647 C CA . GLU A 1 88 ? 8.702 8.112 -0.204 1.00 81.19 88 GLU A CA 1
ATOM 648 C C . GLU A 1 88 ? 9.545 7.981 -1.478 1.00 81.19 88 GLU A C 1
ATOM 650 O O . GLU A 1 88 ? 9.458 8.831 -2.368 1.00 81.19 88 GLU A O 1
ATOM 655 N N . THR A 1 89 ? 10.277 6.878 -1.643 1.00 87.75 89 THR A N 1
ATOM 656 C CA . THR A 1 89 ? 11.038 6.577 -2.866 1.00 87.75 89 THR A CA 1
ATOM 657 C C . THR A 1 89 ? 10.114 6.509 -4.079 1.00 87.75 89 THR A C 1
ATOM 659 O O . THR A 1 89 ? 10.436 7.064 -5.131 1.00 87.75 89 THR A O 1
ATOM 662 N N . ARG A 1 90 ? 8.935 5.886 -3.938 1.00 87.19 90 ARG A N 1
ATOM 663 C CA . ARG A 1 90 ? 7.909 5.831 -4.995 1.00 87.19 90 ARG A CA 1
ATOM 664 C C . ARG A 1 90 ? 7.432 7.230 -5.389 1.00 87.19 90 ARG A C 1
ATOM 666 O O . ARG A 1 90 ? 7.382 7.535 -6.579 1.00 87.19 90 ARG A O 1
ATOM 673 N N . LYS A 1 91 ? 7.116 8.092 -4.416 1.00 81.69 91 LYS A N 1
ATOM 674 C CA . LYS A 1 91 ? 6.673 9.477 -4.666 1.00 81.69 91 LYS A CA 1
ATOM 675 C C . LYS A 1 91 ? 7.754 10.307 -5.361 1.00 81.69 91 LYS A C 1
ATOM 677 O O . LYS A 1 91 ? 7.465 10.965 -6.361 1.00 81.69 91 LYS A O 1
ATOM 682 N N . ILE A 1 92 ? 8.992 10.261 -4.863 1.00 86.31 92 ILE A N 1
ATOM 683 C CA . ILE A 1 92 ? 10.126 10.995 -5.444 1.00 86.31 92 ILE A CA 1
ATOM 684 C C . ILE A 1 92 ? 10.399 10.506 -6.867 1.00 86.31 92 ILE A C 1
ATOM 686 O O . ILE A 1 92 ? 10.521 11.330 -7.773 1.00 86.31 92 ILE A O 1
ATOM 690 N N . GLY A 1 93 ? 10.443 9.185 -7.062 1.00 90.00 93 GLY A N 1
ATOM 691 C CA . GLY A 1 93 ? 10.709 8.557 -8.353 1.00 90.00 93 GLY A CA 1
ATOM 692 C C . GLY A 1 93 ? 9.646 8.858 -9.408 1.00 90.00 93 GLY A C 1
ATOM 693 O O . GLY A 1 93 ? 9.978 9.093 -10.567 1.00 90.00 93 GLY A O 1
ATOM 694 N N . LEU A 1 94 ? 8.372 8.915 -9.013 1.00 88.38 94 LEU A N 1
ATOM 695 C CA . LEU A 1 94 ? 7.300 9.385 -9.892 1.00 88.38 94 LEU A CA 1
ATOM 696 C C . LEU A 1 94 ? 7.471 10.861 -10.256 1.00 88.38 94 LEU A C 1
ATOM 698 O O . LEU A 1 94 ? 7.328 11.237 -11.417 1.00 88.38 94 LEU A O 1
ATOM 702 N N . ASN A 1 95 ? 7.773 11.707 -9.269 1.00 85.06 95 ASN A N 1
ATOM 703 C CA . ASN A 1 95 ? 7.858 13.150 -9.471 1.00 85.06 95 ASN A CA 1
ATOM 704 C C . ASN A 1 95 ? 9.052 13.560 -10.352 1.00 85.06 95 ASN A C 1
ATOM 706 O O . ASN A 1 95 ? 8.943 14.504 -11.133 1.00 85.06 95 ASN A O 1
ATOM 710 N N . ASN A 1 96 ? 10.187 12.866 -10.231 1.00 88.19 96 ASN A N 1
ATOM 711 C CA . 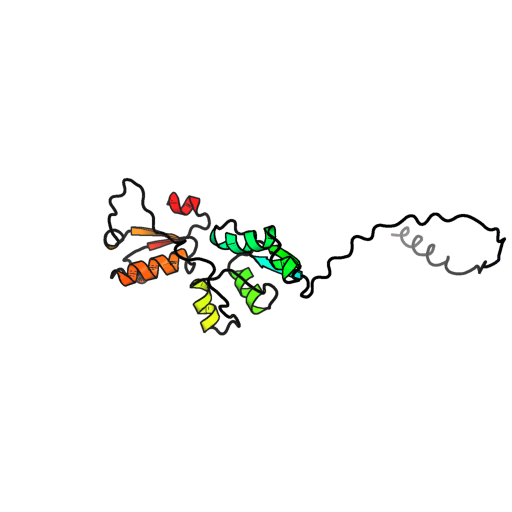ASN A 1 96 ? 11.395 13.138 -11.017 1.00 88.19 96 ASN A CA 1
ATOM 712 C C . ASN A 1 96 ? 11.516 12.268 -12.288 1.00 88.19 96 ASN A C 1
ATOM 714 O O . ASN A 1 96 ? 12.414 12.504 -13.095 1.00 88.19 96 ASN A O 1
ATOM 718 N N . GLY A 1 97 ? 10.626 11.287 -12.474 1.00 88.38 97 GLY A N 1
ATOM 719 C CA . GLY A 1 97 ? 10.576 10.402 -13.637 1.00 88.38 97 GLY A CA 1
ATOM 720 C C . GLY A 1 97 ? 11.535 9.206 -13.611 1.00 88.38 97 GLY A C 1
ATOM 721 O O . GLY A 1 97 ? 11.585 8.477 -14.600 1.00 88.38 97 GLY A O 1
ATOM 722 N N . THR A 1 98 ? 12.284 8.960 -12.528 1.00 91.25 98 THR A N 1
ATOM 723 C CA . THR A 1 98 ? 13.151 7.767 -12.428 1.00 91.25 98 THR A CA 1
ATOM 724 C C . THR A 1 98 ? 12.354 6.481 -12.227 1.00 91.25 98 THR A C 1
ATOM 726 O O . THR A 1 98 ? 12.843 5.404 -12.555 1.00 91.25 98 THR A O 1
ATOM 729 N N . ILE A 1 99 ? 11.129 6.588 -11.704 1.00 93.56 99 ILE A N 1
ATOM 730 C CA . ILE A 1 99 ? 10.157 5.498 -11.620 1.00 93.56 99 ILE A CA 1
ATOM 731 C C . ILE A 1 99 ? 8.934 5.917 -12.446 1.00 93.56 99 ILE A C 1
ATOM 733 O O . ILE A 1 99 ? 8.166 6.769 -12.000 1.00 93.56 99 ILE A O 1
ATOM 737 N N . PRO A 1 100 ? 8.729 5.354 -13.649 1.00 90.81 100 PRO A N 1
ATOM 738 C CA . PRO A 1 100 ? 7.686 5.823 -14.558 1.00 90.81 100 PRO A CA 1
ATOM 739 C C . PRO A 1 100 ? 6.280 5.370 -14.148 1.00 90.81 100 PRO A C 1
ATOM 741 O O . PRO A 1 100 ? 5.293 5.949 -14.598 1.00 90.81 100 PRO A O 1
ATOM 744 N N . ILE A 1 101 ? 6.176 4.323 -13.326 1.00 90.69 101 ILE A N 1
ATOM 745 C CA . ILE A 1 101 ? 4.908 3.759 -12.872 1.00 90.69 101 ILE A CA 1
ATOM 746 C C . ILE A 1 101 ? 5.071 3.121 -11.496 1.00 90.69 101 ILE A C 1
ATOM 748 O O . ILE A 1 101 ? 6.085 2.488 -11.202 1.00 90.69 101 ILE A O 1
ATOM 752 N N . VAL A 1 102 ? 4.046 3.263 -10.663 1.00 88.88 102 VAL A N 1
ATOM 753 C CA . VAL A 1 102 ? 3.925 2.564 -9.381 1.00 88.88 102 VAL A CA 1
ATOM 754 C C . VAL A 1 102 ? 2.511 2.022 -9.254 1.00 88.88 102 VAL A C 1
ATOM 756 O O . VAL A 1 102 ? 1.572 2.606 -9.797 1.00 88.88 102 VAL A O 1
ATOM 759 N N . ASN A 1 103 ? 2.349 0.938 -8.498 1.00 86.38 103 ASN A N 1
ATOM 760 C CA . ASN A 1 103 ? 1.045 0.645 -7.923 1.00 86.38 103 ASN A CA 1
ATOM 761 C C . ASN A 1 103 ? 0.751 1.715 -6.857 1.00 86.38 103 ASN A C 1
ATOM 763 O O . ASN A 1 103 ? 1.562 1.927 -5.950 1.00 86.38 103 ASN A O 1
ATOM 767 N N . GLY A 1 104 ? -0.379 2.402 -7.001 1.00 81.44 104 GLY A N 1
ATOM 768 C CA . GLY A 1 104 ? -0.849 3.400 -6.055 1.00 81.44 104 GLY A CA 1
ATOM 769 C C . GLY A 1 104 ? -2.360 3.345 -5.878 1.00 81.44 104 GLY A C 1
ATOM 770 O O . GLY A 1 104 ? -3.086 2.951 -6.787 1.00 81.44 104 GLY A O 1
ATOM 771 N N . ASP A 1 105 ? -2.803 3.764 -4.697 1.00 82.38 105 ASP A N 1
ATOM 772 C CA . ASP A 1 105 ? -4.210 3.877 -4.306 1.00 82.38 105 ASP A CA 1
ATOM 773 C C . ASP A 1 105 ? -4.459 5.255 -3.641 1.00 82.38 105 ASP A C 1
ATOM 775 O O . ASP A 1 105 ? -3.713 6.210 -3.896 1.00 82.38 105 ASP A O 1
ATOM 779 N N . PHE A 1 106 ? -5.461 5.368 -2.760 1.00 76.12 106 PHE A N 1
ATOM 780 C CA . PHE A 1 106 ? -5.866 6.575 -2.022 1.00 76.12 106 PHE A CA 1
ATOM 781 C C . PHE A 1 106 ? -4.701 7.386 -1.430 1.00 76.12 106 PHE A C 1
ATOM 783 O O . PHE A 1 106 ? -4.761 8.614 -1.387 1.00 76.12 106 PHE A O 1
ATOM 790 N N . GLN A 1 107 ? -3.618 6.725 -1.009 1.00 76.06 107 GLN A N 1
ATOM 791 C CA . GLN A 1 107 ? -2.440 7.368 -0.411 1.00 76.06 107 GLN A CA 1
ATOM 792 C C . GLN A 1 107 ? -1.730 8.381 -1.330 1.00 76.06 107 GLN A C 1
ATOM 794 O O . GLN A 1 107 ? -0.970 9.221 -0.847 1.00 76.06 107 GLN A O 1
ATOM 799 N N . PHE A 1 108 ? -1.968 8.334 -2.645 1.00 79.69 108 PHE A N 1
ATOM 800 C CA . PHE A 1 108 ? -1.405 9.292 -3.602 1.00 79.69 108 PHE A CA 1
ATOM 801 C C . PHE A 1 108 ? -2.299 10.517 -3.845 1.00 79.69 108 PHE A C 1
ATOM 803 O O . PHE A 1 108 ? -1.818 11.492 -4.424 1.00 79.69 108 PHE A O 1
ATOM 810 N N . PHE A 1 109 ? -3.558 10.521 -3.389 1.00 79.75 109 PHE A N 1
ATOM 811 C CA . PHE A 1 109 ? -4.473 11.651 -3.605 1.00 79.75 109 PHE A CA 1
ATOM 812 C C . PHE A 1 109 ? -3.952 12.964 -3.010 1.00 79.75 109 PHE A C 1
ATOM 814 O O . PHE A 1 109 ? -3.911 13.940 -3.757 1.00 79.75 109 PHE A O 1
ATOM 821 N N . PRO A 1 110 ? -3.421 13.010 -1.769 1.00 79.38 110 PRO A N 1
ATOM 822 C CA . PRO A 1 110 ? -2.840 14.247 -1.251 1.00 79.38 110 PRO A CA 1
ATOM 823 C C . PRO A 1 110 ? -1.670 14.753 -2.104 1.00 79.38 110 PRO A C 1
ATOM 825 O O . PRO A 1 110 ? -1.515 15.953 -2.305 1.00 79.38 110 PRO A O 1
ATOM 828 N N . SER A 1 111 ? -0.833 13.860 -2.643 1.00 77.75 111 SER A N 1
ATOM 829 C CA . SER A 1 111 ? 0.262 14.257 -3.538 1.00 77.75 111 SER A CA 1
ATOM 830 C C . SER A 1 111 ? -0.262 14.832 -4.858 1.00 77.75 111 SER A C 1
ATOM 832 O O . SER A 1 111 ? 0.271 15.832 -5.339 1.00 77.75 111 SER A O 1
ATOM 834 N N . ILE A 1 112 ? -1.323 14.246 -5.417 1.00 81.19 112 ILE A N 1
ATOM 835 C CA . ILE A 1 112 ? -1.998 14.745 -6.625 1.00 81.19 112 ILE A CA 1
ATOM 836 C C . ILE A 1 112 ? -2.608 16.130 -6.375 1.00 81.19 112 ILE A C 1
ATOM 838 O O . ILE A 1 112 ? -2.400 17.040 -7.175 1.00 81.19 112 ILE A O 1
ATOM 842 N N . GLU A 1 113 ? -3.295 16.317 -5.246 1.00 84.38 113 GLU A N 1
ATOM 843 C CA . GLU A 1 113 ? -3.859 17.608 -4.822 1.00 84.38 113 GLU A CA 1
ATOM 844 C C . GLU A 1 113 ? -2.774 18.677 -4.623 1.00 84.38 113 GLU A C 1
ATOM 846 O O . GLU A 1 113 ? -2.978 19.846 -4.943 1.00 84.38 113 GLU A O 1
ATOM 851 N N . ASN A 1 114 ? -1.582 18.267 -4.180 1.00 83.94 114 ASN A N 1
ATOM 852 C CA . ASN A 1 114 ? -0.401 19.123 -4.055 1.00 83.94 114 ASN A CA 1
ATOM 853 C C . ASN A 1 114 ? 0.408 19.262 -5.363 1.00 83.94 114 ASN A C 1
ATOM 855 O O . ASN A 1 114 ? 1.579 19.642 -5.335 1.00 83.94 114 ASN A O 1
ATOM 859 N N . ASN A 1 115 ? -0.213 19.013 -6.520 1.00 81.38 115 ASN A N 1
ATOM 860 C CA . ASN A 1 115 ? 0.345 19.217 -7.863 1.00 81.38 115 ASN A CA 1
ATOM 861 C C . ASN A 1 115 ? 1.536 18.314 -8.240 1.00 81.38 115 ASN A C 1
ATOM 863 O O . ASN A 1 115 ? 2.309 18.661 -9.142 1.00 81.38 115 ASN A O 1
ATOM 867 N N . VAL A 1 116 ? 1.687 17.141 -7.616 1.00 78.88 116 VAL A N 1
ATOM 868 C CA . VAL A 1 116 ? 2.608 16.117 -8.135 1.00 78.88 116 VAL A CA 1
ATOM 869 C C . VAL A 1 116 ? 2.082 15.630 -9.490 1.00 78.88 116 VAL A C 1
ATOM 871 O O . VAL A 1 116 ? 0.927 15.225 -9.618 1.00 78.88 116 VAL A O 1
ATOM 874 N N . LYS A 1 117 ? 2.927 15.689 -10.528 1.00 77.81 117 LYS A N 1
ATOM 875 C CA . LYS A 1 117 ? 2.550 15.417 -11.928 1.00 77.81 117 LYS A CA 1
ATOM 876 C C . LYS A 1 117 ? 2.415 13.920 -12.218 1.00 77.81 117 LYS A C 1
ATOM 878 O O . LYS A 1 117 ? 3.199 13.354 -12.974 1.00 77.81 117 LYS A O 1
ATOM 883 N N . VAL A 1 118 ? 1.398 13.288 -11.652 1.00 81.19 118 VAL A N 1
ATOM 884 C CA . VAL A 1 118 ? 1.065 11.879 -11.899 1.00 81.19 118 VAL A CA 1
ATOM 885 C C . VAL A 1 118 ? -0.311 11.758 -12.544 1.00 81.19 118 VAL A C 1
ATOM 887 O O . VAL A 1 118 ? -1.155 12.645 -12.427 1.00 81.19 118 VAL A O 1
ATOM 890 N N . LYS A 1 119 ? -0.534 10.660 -13.266 1.00 82.69 119 LYS A N 1
ATOM 891 C CA . LYS A 1 119 ? -1.826 10.320 -13.867 1.00 82.69 119 LYS A CA 1
ATOM 892 C C . LYS A 1 119 ? -2.172 8.883 -13.512 1.00 82.69 119 LYS A C 1
ATOM 894 O O . LYS A 1 119 ? -1.298 8.021 -13.540 1.00 82.69 119 LYS A O 1
ATOM 899 N N . VAL A 1 120 ? -3.447 8.631 -13.232 1.00 86.44 120 VAL A N 1
ATOM 900 C CA . VAL A 1 120 ? -3.979 7.267 -13.160 1.00 86.44 120 VAL A CA 1
ATOM 901 C C . VAL A 1 120 ? -4.154 6.769 -14.589 1.00 86.44 120 VAL A C 1
ATOM 903 O O . VAL A 1 120 ? -4.807 7.432 -15.394 1.00 86.44 120 VAL A O 1
ATOM 906 N N . VAL A 1 121 ? -3.526 5.640 -14.912 1.00 88.69 121 VAL A N 1
ATOM 907 C CA . VAL A 1 121 ? -3.553 5.062 -16.265 1.00 88.69 121 VAL A CA 1
ATOM 908 C C . VAL A 1 121 ? -4.491 3.865 -16.374 1.00 88.69 121 VAL A C 1
ATOM 910 O O . VAL A 1 121 ? -5.079 3.680 -17.432 1.00 88.69 121 VAL A O 1
ATOM 913 N N . ASP A 1 122 ? -4.651 3.087 -15.298 1.00 88.88 122 ASP A N 1
ATOM 914 C CA . ASP A 1 122 ? -5.564 1.942 -15.226 1.00 88.88 122 ASP A CA 1
ATOM 915 C C . ASP A 1 122 ? -5.745 1.462 -13.769 1.00 88.88 122 ASP A C 1
ATOM 917 O O . ASP A 1 122 ? -5.043 1.931 -12.866 1.00 88.88 122 ASP A O 1
ATOM 921 N N . GLY A 1 123 ? -6.658 0.513 -13.544 1.00 87.94 123 GLY A N 1
ATOM 922 C CA . GLY A 1 123 ? -6.815 -0.237 -12.295 1.00 87.94 123 GLY A CA 1
ATOM 923 C C . GLY A 1 123 ? -6.201 -1.640 -12.380 1.00 87.94 123 GLY A C 1
ATOM 924 O O . GLY A 1 123 ? -6.449 -2.378 -13.327 1.00 87.94 123 GLY A O 1
ATOM 925 N N . LEU A 1 124 ? -5.418 -2.037 -11.368 1.00 86.56 124 LEU A N 1
ATOM 926 C CA . LEU A 1 124 ? -4.746 -3.348 -11.343 1.00 86.56 124 LEU A CA 1
ATOM 927 C C . LEU A 1 124 ? -5.606 -4.469 -10.742 1.00 86.56 124 LEU A C 1
ATOM 929 O O . LEU A 1 124 ? -5.658 -5.573 -11.279 1.00 86.56 124 LEU A O 1
ATOM 933 N N . HIS A 1 125 ? -6.242 -4.213 -9.599 1.00 86.56 125 HIS A N 1
ATOM 934 C CA . HIS A 1 125 ? -7.141 -5.137 -8.900 1.00 86.56 125 HIS A CA 1
ATOM 935 C C . HIS A 1 125 ? -7.988 -4.364 -7.883 1.00 86.56 125 HIS A C 1
ATOM 937 O O . HIS A 1 125 ? -7.737 -3.189 -7.620 1.00 86.56 125 HIS A O 1
ATOM 943 N N . TYR A 1 126 ? -8.998 -5.023 -7.315 1.00 87.00 126 TYR A N 1
ATOM 944 C CA . TYR A 1 126 ? -9.823 -4.473 -6.243 1.00 87.00 126 TYR A CA 1
ATOM 945 C C . TYR A 1 126 ? -10.112 -5.534 -5.178 1.00 87.00 126 TYR A C 1
ATOM 947 O O . TYR A 1 126 ? -10.050 -6.736 -5.427 1.00 87.00 126 TYR A O 1
ATOM 955 N N . GLY A 1 127 ? -10.471 -5.081 -3.976 1.00 85.31 127 GLY A N 1
ATOM 956 C CA . GLY A 1 127 ? -10.932 -5.958 -2.897 1.00 85.31 127 GLY A CA 1
ATOM 957 C C . GLY A 1 127 ? -9.829 -6.666 -2.107 1.00 85.31 127 GLY A C 1
ATOM 958 O O . GLY A 1 127 ? -10.158 -7.557 -1.326 1.00 85.31 127 GLY A O 1
ATOM 959 N N . CYS A 1 128 ? -8.567 -6.263 -2.279 1.00 86.00 128 CYS A N 1
ATOM 960 C CA . CYS A 1 128 ? -7.407 -6.803 -1.564 1.00 86.00 128 CYS A CA 1
ATOM 961 C C . CYS A 1 128 ? -7.402 -6.482 -0.060 1.00 86.00 128 CYS A C 1
ATOM 963 O O . CYS A 1 128 ? -6.896 -7.277 0.726 1.00 86.00 128 CYS A O 1
ATOM 965 N N . ILE A 1 129 ? -7.996 -5.357 0.352 1.00 87.62 129 ILE A N 1
ATOM 966 C CA . ILE A 1 129 ? -8.057 -4.958 1.761 1.00 87.62 129 ILE A CA 1
ATOM 967 C C . ILE A 1 129 ? -9.301 -5.536 2.429 1.00 87.62 129 ILE A C 1
ATOM 969 O O . ILE A 1 129 ? -10.422 -5.396 1.925 1.00 87.62 129 ILE A O 1
ATOM 973 N N . LYS A 1 130 ? -9.092 -6.167 3.587 1.00 88.31 130 LYS A N 1
ATOM 974 C CA . LYS A 1 130 ? -10.131 -6.729 4.452 1.00 88.31 130 LYS A CA 1
ATOM 975 C C . LYS A 1 130 ? -9.832 -6.376 5.903 1.00 88.31 130 LYS A C 1
ATOM 977 O O . LYS A 1 130 ? -8.682 -6.423 6.320 1.00 88.31 130 LYS A O 1
ATOM 982 N N . LEU A 1 131 ? -10.884 -6.089 6.662 1.00 89.88 131 LEU A N 1
ATOM 983 C CA . LEU A 1 131 ? -10.832 -6.133 8.118 1.00 89.88 131 LEU A CA 1
ATOM 984 C C . LEU A 1 131 ? -11.067 -7.575 8.552 1.00 89.88 131 LEU A C 1
ATOM 986 O O . LEU A 1 131 ? -12.009 -8.221 8.087 1.00 89.88 131 LEU A O 1
ATOM 990 N N . ILE A 1 132 ? -10.198 -8.068 9.421 1.00 90.62 132 ILE A N 1
ATOM 991 C CA . ILE A 1 132 ? -10.279 -9.413 9.978 1.00 90.62 132 ILE A CA 1
ATOM 992 C C . ILE A 1 132 ? -10.309 -9.323 11.498 1.00 90.62 132 ILE A C 1
ATOM 994 O O . ILE A 1 132 ? -9.771 -8.392 12.090 1.00 90.62 132 ILE A O 1
ATOM 998 N N . VAL A 1 133 ? -10.955 -10.300 12.120 1.00 92.62 133 VAL A N 1
ATOM 999 C CA . VAL A 1 133 ? -10.985 -10.473 13.572 1.00 92.62 133 VAL A CA 1
ATOM 1000 C C . VAL A 1 133 ? -10.666 -11.932 13.896 1.00 92.62 133 VAL A C 1
ATOM 1002 O O . VAL A 1 133 ? -10.861 -12.797 13.033 1.00 92.62 133 VAL A O 1
ATOM 1005 N N . PRO A 1 134 ? -10.197 -12.241 15.117 1.00 90.94 134 PRO A N 1
ATOM 1006 C CA . PRO A 1 134 ? -10.041 -13.621 15.556 1.00 90.94 134 PRO A CA 1
ATOM 1007 C C . PRO A 1 134 ? -11.337 -14.419 15.387 1.00 90.94 134 PRO A C 1
ATOM 1009 O O . PRO A 1 134 ? -12.431 -13.881 15.551 1.00 90.94 134 PRO A O 1
ATOM 1012 N N . LYS A 1 135 ? -11.217 -15.720 15.106 1.00 90.62 135 LYS A N 1
ATOM 1013 C CA . LYS A 1 135 ? -12.373 -16.598 14.861 1.00 90.62 135 LYS A CA 1
ATOM 1014 C C . LYS A 1 135 ? -13.393 -16.587 16.007 1.00 90.62 135 LYS A C 1
ATOM 1016 O O . LYS A 1 135 ? -14.589 -16.593 15.744 1.00 90.62 135 LYS A O 1
ATOM 1021 N N . ASP A 1 136 ? -12.908 -16.533 17.245 1.00 93.69 136 ASP A N 1
ATOM 1022 C CA . ASP A 1 136 ? -13.735 -16.533 18.457 1.00 93.69 136 ASP A CA 1
ATOM 1023 C C . ASP A 1 136 ? -13.970 -15.108 19.003 1.00 93.69 136 ASP A C 1
ATOM 1025 O O . ASP A 1 136 ? -14.304 -14.918 20.173 1.00 93.69 136 ASP A O 1
ATOM 1029 N N . SER A 1 137 ? -13.755 -14.082 18.171 1.00 94.56 137 SER A N 1
ATOM 1030 C CA . SER A 1 137 ? -13.963 -12.684 18.546 1.00 94.56 137 SER A CA 1
ATOM 1031 C C . SER A 1 137 ? -15.445 -12.392 18.809 1.00 94.56 137 SER A C 1
ATOM 1033 O O . SER A 1 137 ? -16.304 -12.836 18.046 1.00 94.56 137 SER A O 1
ATOM 1035 N N . PRO A 1 138 ? -15.773 -11.578 19.830 1.00 94.44 138 PRO A N 1
ATOM 1036 C CA . PRO A 1 138 ? -17.137 -11.107 20.045 1.00 94.44 138 PRO A CA 1
ATOM 1037 C C . PRO A 1 138 ? -17.577 -10.031 19.035 1.00 94.44 138 PRO A C 1
ATO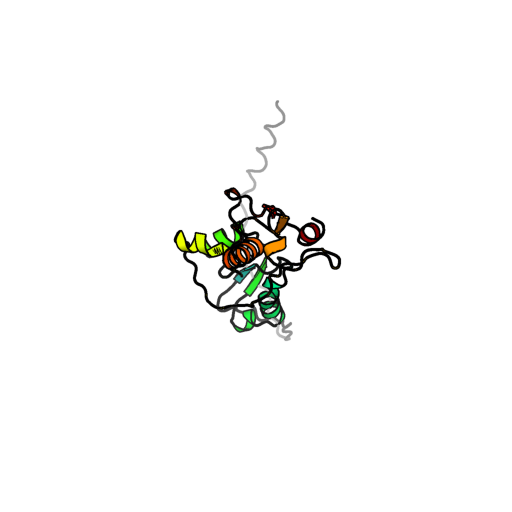M 1039 O O . PRO A 1 138 ? -18.740 -9.643 19.059 1.00 94.44 138 PRO A O 1
ATOM 1042 N N . ILE A 1 139 ? -16.673 -9.526 18.183 1.00 95.88 139 ILE A N 1
ATOM 1043 C CA . ILE A 1 139 ? -16.972 -8.516 17.156 1.00 95.88 139 ILE A CA 1
ATOM 1044 C C . ILE A 1 139 ? -17.783 -9.172 16.035 1.00 95.88 139 ILE A C 1
ATOM 1046 O O . ILE A 1 139 ? -17.264 -10.015 15.303 1.00 95.88 139 ILE A O 1
ATOM 1050 N N . GLN A 1 140 ? -19.041 -8.764 15.881 1.00 93.06 140 GLN A N 1
ATOM 1051 C CA . GLN A 1 140 ? -19.960 -9.279 14.858 1.00 93.06 140 GLN A CA 1
ATOM 1052 C C . GLN A 1 140 ? -20.296 -8.237 13.793 1.00 93.06 140 GLN A C 1
ATOM 1054 O O . GLN A 1 140 ? -20.760 -8.583 12.706 1.00 93.06 140 GLN A O 1
ATOM 1059 N N . GLY A 1 141 ? -20.045 -6.961 14.075 1.00 92.75 141 GLY A N 1
ATOM 1060 C CA . GLY A 1 141 ? -20.264 -5.891 13.120 1.00 92.75 141 GLY A CA 1
ATOM 1061 C C . GLY A 1 141 ? -19.430 -4.654 13.401 1.00 92.75 141 GLY A C 1
ATOM 1062 O O . GLY A 1 141 ? -18.712 -4.546 14.390 1.00 92.75 141 GLY A O 1
ATOM 1063 N N . VAL A 1 142 ? -19.564 -3.685 12.500 1.00 93.62 142 VAL A N 1
ATOM 1064 C CA . VAL A 1 142 ? -18.837 -2.412 12.546 1.00 93.62 142 VAL A CA 1
ATOM 1065 C C . VAL A 1 142 ? -19.018 -1.668 13.871 1.00 93.62 142 VAL A C 1
ATOM 1067 O O . VAL A 1 142 ? -18.050 -1.138 14.396 1.00 93.62 142 VAL A O 1
ATOM 1070 N N . GLN A 1 143 ? -20.218 -1.691 14.462 1.00 95.69 143 GLN A N 1
ATOM 1071 C CA . GLN A 1 143 ? -20.512 -0.982 15.716 1.00 95.69 143 GLN A CA 1
ATOM 1072 C C . GLN A 1 143 ? -19.703 -1.507 16.910 1.00 95.69 143 GLN A C 1
ATOM 1074 O O . GLN A 1 143 ? -19.386 -0.739 17.816 1.00 95.69 143 GLN A O 1
ATOM 1079 N N . ASP A 1 144 ? -19.293 -2.777 16.883 1.00 96.81 144 ASP A N 1
ATOM 1080 C CA . ASP A 1 144 ? -18.488 -3.381 17.951 1.00 96.81 144 ASP A CA 1
ATOM 1081 C C . ASP A 1 144 ? -17.029 -2.893 17.939 1.00 96.81 144 ASP A C 1
ATOM 1083 O O . ASP A 1 144 ? -16.266 -3.179 18.868 1.00 96.81 144 ASP A O 1
ATOM 1087 N N . LEU A 1 145 ? -16.629 -2.153 16.896 1.00 96.19 145 LEU A N 1
ATOM 1088 C CA . LEU A 1 145 ? -15.303 -1.552 16.783 1.00 96.19 145 LEU A CA 1
ATOM 1089 C C . LEU A 1 145 ? -15.167 -0.251 17.573 1.00 96.19 145 LEU A C 1
ATOM 1091 O O . LEU A 1 145 ? -14.038 0.192 17.776 1.00 96.19 145 LEU A O 1
ATOM 1095 N N . LYS A 1 146 ? -16.263 0.343 18.069 1.00 96.56 146 LYS A N 1
ATOM 1096 C CA . LYS A 1 146 ? -16.172 1.550 18.899 1.00 96.56 146 LYS A CA 1
ATOM 1097 C C . LYS A 1 146 ? -15.317 1.295 20.148 1.00 96.56 146 LYS A C 1
ATOM 1099 O O . LYS A 1 146 ? -15.507 0.321 20.878 1.00 96.56 146 LYS A O 1
ATOM 1104 N N . GLY A 1 147 ? -14.345 2.169 20.379 1.00 96.12 147 GLY A N 1
ATOM 1105 C CA . GLY A 1 147 ? -13.338 2.070 21.432 1.00 96.12 147 GLY A CA 1
ATOM 1106 C C . GLY A 1 147 ? -12.307 0.953 21.230 1.0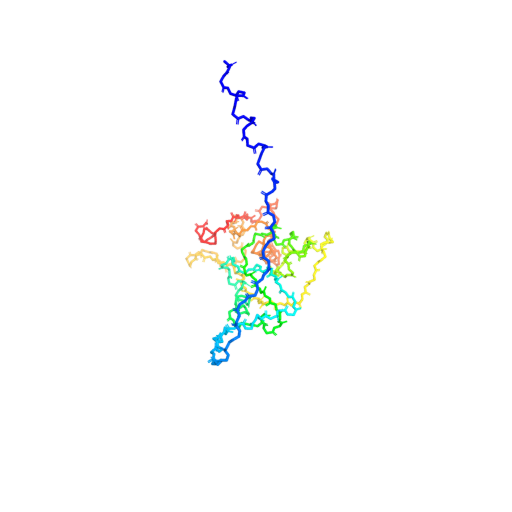0 96.12 147 GLY A C 1
ATOM 1107 O O . GLY A 1 147 ? -11.540 0.670 22.153 1.00 96.12 147 GLY A O 1
ATOM 1108 N N . LYS A 1 148 ? -12.284 0.276 20.072 1.00 95.69 148 LYS A N 1
ATOM 1109 C CA . LYS A 1 148 ? -11.285 -0.755 19.752 1.00 95.69 148 LYS A CA 1
ATOM 1110 C C . LYS A 1 148 ? -10.071 -0.161 19.053 1.00 95.69 148 LYS A C 1
ATOM 1112 O O . LYS A 1 148 ? -10.087 0.953 18.530 1.00 95.69 148 LYS A O 1
ATOM 1117 N N . LYS A 1 149 ? -9.005 -0.958 19.053 1.00 94.81 149 LYS A N 1
ATOM 1118 C CA . LYS A 1 149 ? -7.791 -0.691 18.292 1.00 94.81 149 LYS A CA 1
ATOM 1119 C C . LYS A 1 149 ? -7.832 -1.490 16.994 1.00 94.81 149 LYS A C 1
ATOM 1121 O O . LYS A 1 149 ? -8.271 -2.636 17.008 1.00 94.81 149 LYS A O 1
ATOM 1126 N N . ILE A 1 150 ? -7.397 -0.880 15.900 1.00 94.69 150 ILE A N 1
ATOM 1127 C CA . ILE A 1 150 ? -7.358 -1.483 14.567 1.00 94.69 150 ILE A CA 1
ATOM 1128 C C . ILE A 1 150 ? -5.919 -1.392 14.068 1.00 94.69 150 ILE A C 1
ATOM 1130 O O . ILE A 1 150 ? -5.361 -0.297 13.977 1.00 94.69 150 ILE A O 1
ATOM 1134 N N . SER A 1 151 ? -5.312 -2.536 13.765 1.00 93.12 151 SER A N 1
ATOM 1135 C CA . SER A 1 151 ? -3.979 -2.582 13.175 1.00 93.12 151 SER A CA 1
ATOM 1136 C C . SER A 1 151 ? -4.018 -2.177 11.698 1.00 93.12 151 SER A C 1
ATOM 1138 O O . SER A 1 151 ? -4.947 -2.509 10.960 1.00 93.12 151 SER A O 1
ATOM 1140 N N . VAL A 1 152 ? -3.010 -1.423 11.269 1.00 90.56 152 VAL A N 1
ATOM 1141 C CA . VAL A 1 152 ? -2.785 -1.000 9.878 1.00 90.56 152 VAL A CA 1
ATOM 1142 C C . VAL A 1 152 ? -1.296 -1.095 9.566 1.00 90.56 152 VAL A C 1
ATOM 1144 O O . VAL A 1 152 ? -0.484 -1.222 10.475 1.00 90.56 152 VAL A O 1
ATOM 1147 N N . ASP A 1 153 ? -0.921 -1.026 8.297 1.00 82.50 153 ASP A N 1
ATOM 1148 C CA . ASP A 1 153 ? 0.481 -1.005 7.868 1.00 82.50 153 ASP A CA 1
ATOM 1149 C C . ASP A 1 153 ? 1.168 0.328 8.208 1.00 82.50 153 ASP A C 1
ATOM 1151 O O . ASP A 1 153 ? 2.228 0.365 8.834 1.00 82.50 153 ASP A O 1
ATOM 1155 N N . GLU A 1 154 ? 0.528 1.439 7.849 1.00 83.69 154 GLU A N 1
ATOM 1156 C CA . GLU A 1 154 ? 0.990 2.795 8.122 1.00 83.69 154 GLU A CA 1
ATOM 1157 C C . GLU A 1 154 ? -0.181 3.784 8.217 1.00 83.69 154 GLU A C 1
ATOM 1159 O O . GLU A 1 154 ? -1.229 3.635 7.580 1.00 83.69 154 GLU A O 1
ATOM 1164 N N . ILE A 1 155 ? -0.004 4.852 9.000 1.00 88.12 155 ILE A N 1
ATOM 1165 C CA . ILE A 1 155 ? -0.990 5.934 9.049 1.00 88.12 155 ILE A CA 1
ATOM 1166 C C . ILE A 1 155 ? -0.946 6.708 7.733 1.00 88.12 155 ILE A C 1
ATOM 1168 O O . ILE A 1 155 ? 0.038 7.354 7.392 1.00 88.12 155 ILE A O 1
ATOM 1172 N N . GLY A 1 156 ? -2.059 6.648 7.011 1.00 85.06 156 GLY A N 1
ATOM 1173 C CA . GLY A 1 156 ? -2.234 7.278 5.702 1.00 85.06 156 GLY A CA 1
ATOM 1174 C C . GLY A 1 156 ? -2.080 6.301 4.539 1.00 85.06 156 GLY A C 1
ATOM 1175 O O . GLY A 1 156 ? -2.440 6.661 3.418 1.00 85.06 156 GLY A O 1
ATOM 1176 N N . GLY A 1 157 ? -1.625 5.077 4.821 1.00 83.25 157 GLY A N 1
ATOM 1177 C CA . GLY A 1 157 ? -1.556 3.972 3.875 1.00 83.25 157 GLY A CA 1
ATOM 1178 C C . GLY A 1 157 ? -2.930 3.436 3.486 1.00 83.25 157 GLY A C 1
ATOM 1179 O O . GLY A 1 157 ? -3.974 3.834 4.014 1.00 83.25 157 GLY A O 1
ATOM 1180 N N . THR A 1 158 ? -2.928 2.510 2.536 1.00 85.81 158 THR A N 1
ATOM 1181 C CA . THR A 1 158 ? -4.153 1.990 1.918 1.00 85.81 158 THR A CA 1
ATOM 1182 C C . THR A 1 158 ? -5.090 1.284 2.920 1.00 85.81 158 THR A C 1
ATOM 1184 O O . THR A 1 158 ? -6.263 1.665 2.980 1.00 85.81 158 THR A O 1
ATOM 1187 N N . PRO A 1 159 ? -4.632 0.334 3.766 1.00 89.00 159 PRO A N 1
ATOM 1188 C CA . PRO A 1 159 ? -5.441 -0.241 4.846 1.00 89.00 159 PRO A CA 1
ATOM 1189 C C . PRO A 1 159 ? -6.082 0.794 5.774 1.00 89.00 159 PRO A C 1
ATOM 1191 O O . PRO A 1 159 ? -7.276 0.688 6.058 1.00 89.00 159 PRO A O 1
ATOM 1194 N N . HIS A 1 160 ? -5.326 1.816 6.194 1.00 91.19 160 HIS A N 1
ATOM 1195 C CA . HIS A 1 160 ? -5.852 2.899 7.025 1.00 91.19 160 HIS A CA 1
ATOM 1196 C C . HIS A 1 160 ? -6.978 3.652 6.314 1.00 91.19 160 HIS A C 1
ATOM 1198 O O . HIS A 1 160 ? -8.066 3.775 6.866 1.00 91.19 160 HIS A O 1
ATOM 1204 N N . GLN A 1 161 ? -6.766 4.099 5.073 1.00 91.19 161 GLN A N 1
ATOM 1205 C CA . GLN A 1 161 ? -7.783 4.860 4.338 1.00 91.19 161 GLN A CA 1
ATOM 1206 C C . GLN A 1 161 ? -9.048 4.036 4.066 1.00 91.19 161 GLN A C 1
ATOM 1208 O O . GLN A 1 161 ? -10.162 4.532 4.243 1.00 91.19 161 GLN A O 1
ATOM 1213 N N . VAL A 1 162 ? -8.900 2.763 3.685 1.00 91.62 162 VAL A N 1
ATOM 1214 C CA . VAL A 1 162 ? -10.044 1.872 3.438 1.00 91.62 162 VAL A CA 1
ATOM 1215 C C . VAL A 1 162 ? -10.832 1.618 4.724 1.00 91.62 162 VAL A C 1
ATOM 1217 O O . VAL A 1 162 ? -12.064 1.700 4.701 1.00 91.62 162 VAL A O 1
ATOM 1220 N N . ALA A 1 163 ? -10.149 1.342 5.840 1.00 93.62 163 ALA A N 1
ATOM 1221 C CA . ALA A 1 163 ? -10.797 1.168 7.137 1.00 93.62 163 ALA A CA 1
ATOM 1222 C C . ALA A 1 163 ? -11.523 2.449 7.567 1.00 93.62 163 ALA A C 1
ATOM 1224 O O . ALA A 1 163 ? -12.692 2.381 7.939 1.00 93.62 163 ALA A O 1
ATOM 1225 N N . SER A 1 164 ? -10.880 3.611 7.427 1.00 94.44 164 SER A N 1
ATOM 1226 C CA . SER A 1 164 ? -11.462 4.914 7.757 1.00 94.44 164 SER A CA 1
ATOM 1227 C C . SER A 1 164 ? -12.734 5.196 6.961 1.00 94.44 164 SER A C 1
ATOM 1229 O O . SER A 1 164 ? -13.778 5.468 7.546 1.00 94.44 164 SER A O 1
ATOM 1231 N N . VAL A 1 165 ? -12.708 5.036 5.633 1.00 92.94 165 VAL A N 1
ATOM 1232 C CA . VAL A 1 165 ? -13.904 5.228 4.793 1.00 92.94 165 VAL A CA 1
ATOM 1233 C C . VAL A 1 165 ? -15.021 4.254 5.173 1.00 92.94 165 VAL A C 1
ATOM 1235 O O . VAL A 1 165 ? -16.197 4.623 5.154 1.00 92.94 165 VAL A O 1
ATOM 1238 N N . TRP A 1 166 ? -14.684 3.004 5.496 1.00 94.19 166 TRP A N 1
ATOM 1239 C CA . TRP A 1 166 ? -15.679 2.010 5.888 1.00 94.19 166 TRP A CA 1
ATOM 1240 C C . TRP A 1 166 ? -16.301 2.311 7.259 1.00 94.19 166 TRP A C 1
ATOM 1242 O O . TRP A 1 166 ? -17.517 2.186 7.395 1.00 94.19 166 TRP A O 1
ATOM 1252 N N . LEU A 1 167 ? -15.515 2.759 8.240 1.00 96.94 167 LEU A N 1
ATOM 1253 C CA . LEU A 1 167 ? -16.002 3.192 9.555 1.00 96.94 167 LEU A CA 1
ATOM 1254 C C . LEU A 1 167 ? -16.935 4.404 9.440 1.00 96.94 167 LEU A C 1
ATOM 1256 O O . LEU A 1 167 ? -18.075 4.347 9.907 1.00 96.94 167 LEU A O 1
ATOM 1260 N N . GLU A 1 168 ? -16.503 5.444 8.725 1.00 96.69 168 GLU A N 1
ATOM 1261 C CA . GLU A 1 168 ? -17.261 6.692 8.542 1.00 96.69 168 GLU A CA 1
ATOM 1262 C C . GLU A 1 168 ? -18.601 6.440 7.840 1.00 96.69 168 GLU A C 1
ATOM 1264 O O . GLU A 1 168 ? -19.649 6.938 8.255 1.00 96.69 168 GLU A O 1
ATOM 1269 N N . LYS A 1 169 ? -18.614 5.564 6.823 1.00 96.56 169 LYS A N 1
ATOM 1270 C CA . LYS A 1 169 ? -19.852 5.120 6.154 1.00 96.56 169 LYS A CA 1
ATOM 1271 C C . LYS A 1 169 ? -20.852 4.441 7.092 1.00 96.56 169 LYS A C 1
ATOM 1273 O O . LYS A 1 169 ? -22.029 4.359 6.749 1.00 96.56 169 LYS A O 1
ATOM 1278 N N . ASN A 1 170 ? -20.398 3.948 8.239 1.00 97.19 170 ASN A N 1
ATOM 1279 C CA . ASN A 1 170 ? -21.212 3.285 9.251 1.00 97.19 170 ASN A CA 1
ATOM 1280 C C . ASN A 1 170 ? -21.408 4.143 10.515 1.00 97.19 170 ASN A C 1
ATOM 1282 O O . ASN A 1 170 ? -21.848 3.625 11.544 1.00 97.19 170 ASN A O 1
ATOM 1286 N N . GLY A 1 171 ? -21.113 5.446 10.447 1.00 97.19 171 GLY A N 1
ATOM 1287 C CA . GLY A 1 171 ? -21.318 6.378 11.558 1.00 97.19 171 GLY A CA 1
ATOM 1288 C C . GLY A 1 171 ? -20.331 6.191 12.711 1.00 97.19 171 GLY A C 1
ATOM 1289 O O . GLY A 1 171 ? -20.684 6.466 13.861 1.00 97.19 171 GLY A O 1
ATOM 1290 N N . ILE A 1 172 ? -19.133 5.680 12.412 1.00 97.94 172 ILE A N 1
ATOM 1291 C CA . ILE A 1 172 ? -18.014 5.619 13.352 1.00 97.94 172 ILE A CA 1
ATOM 1292 C C . ILE A 1 172 ? -16.937 6.587 12.887 1.00 97.94 172 ILE A C 1
ATOM 1294 O O . ILE A 1 172 ? -16.450 6.449 11.764 1.00 97.94 172 ILE A O 1
ATOM 1298 N N . SER A 1 173 ? -16.553 7.533 13.740 1.00 97.50 173 SER A N 1
ATOM 1299 C CA . SER A 1 173 ? -15.483 8.464 13.385 1.00 97.50 173 SER A CA 1
ATOM 1300 C C . SER A 1 173 ? -14.143 7.736 13.299 1.00 97.50 173 SER A C 1
ATOM 1302 O O . SER A 1 173 ? -13.740 7.018 14.217 1.00 97.50 173 SER A O 1
ATOM 1304 N N . ALA A 1 174 ? -13.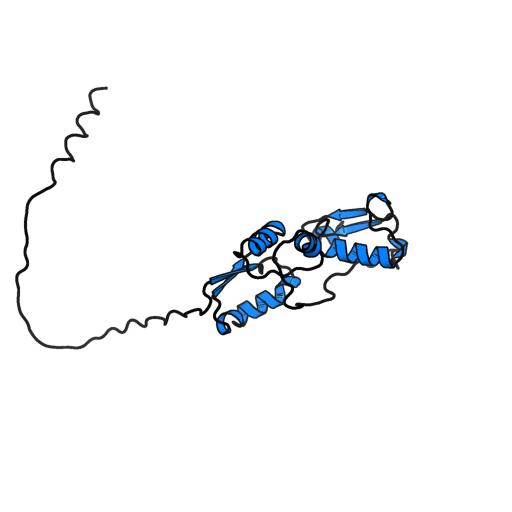439 7.934 12.190 1.00 96.12 174 ALA A N 1
ATOM 1305 C CA . ALA A 1 174 ? -12.081 7.453 11.979 1.00 96.12 174 ALA A CA 1
ATOM 1306 C C . ALA A 1 174 ? -11.023 8.472 12.436 1.00 96.12 174 ALA A C 1
ATOM 1308 O O . ALA A 1 174 ? -9.829 8.153 12.509 1.00 96.12 174 ALA A O 1
ATOM 1309 N N . LYS A 1 175 ? -11.443 9.700 12.759 1.00 95.19 175 LYS A N 1
ATOM 1310 C CA . LYS A 1 175 ? -10.564 10.743 13.285 1.00 95.19 175 LYS A CA 1
ATOM 1311 C C . LYS A 1 175 ? -10.085 10.366 14.678 1.00 95.19 175 LYS A C 1
ATOM 1313 O O . LYS A 1 175 ? -10.880 10.064 15.566 1.00 95.19 175 LYS A O 1
ATOM 1318 N N . GLN A 1 176 ? -8.770 10.394 14.877 1.00 92.56 176 GLN A N 1
ATOM 1319 C CA . GLN A 1 176 ? -8.177 9.962 16.143 1.00 92.56 176 GLN A CA 1
ATOM 1320 C C . GLN A 1 176 ? -8.566 10.887 17.306 1.00 92.56 176 GLN A C 1
ATOM 1322 O O . GLN A 1 176 ? -8.697 10.420 18.435 1.00 92.56 176 GLN A O 1
ATOM 1327 N N . GLU A 1 177 ? -8.813 12.170 17.035 1.00 95.19 177 GLU A N 1
ATOM 1328 C CA . GLU A 1 177 ? -9.278 13.152 18.018 1.00 95.19 177 GLU A CA 1
ATOM 1329 C C . GLU A 1 177 ? -10.689 12.883 18.566 1.00 95.19 177 GLU A C 1
ATOM 1331 O O . GLU A 1 177 ? -10.978 13.286 19.693 1.00 95.19 177 GLU A O 1
ATOM 1336 N N . ASP A 1 178 ? -11.539 12.167 17.824 1.00 96.31 178 ASP A N 1
ATOM 1337 C CA . ASP A 1 178 ? -12.900 11.830 18.261 1.00 96.31 178 ASP A CA 1
ATOM 1338 C C . ASP A 1 178 ? -12.919 10.593 19.178 1.00 96.31 178 ASP A C 1
ATOM 1340 O O . ASP A 1 178 ? -13.901 10.340 19.877 1.00 96.31 178 ASP A O 1
ATOM 1344 N N . GLY A 1 179 ? -11.830 9.814 19.200 1.00 95.25 179 GLY A N 1
ATOM 1345 C CA . GLY A 1 179 ? -11.636 8.694 20.122 1.00 95.25 179 GLY A CA 1
ATOM 1346 C C . GLY A 1 179 ? -12.564 7.492 19.908 1.00 95.25 179 GLY A C 1
ATOM 1347 O O . GLY A 1 179 ? -12.598 6.600 20.757 1.00 95.25 179 GLY A O 1
ATOM 1348 N N . GLU A 1 180 ? -13.312 7.433 18.800 1.00 97.69 180 GLU A N 1
ATOM 1349 C CA . GLU A 1 180 ? -14.218 6.311 18.530 1.00 97.69 180 GLU A CA 1
ATOM 1350 C C . GLU A 1 180 ? -13.484 5.034 18.101 1.00 97.69 180 GLU A C 1
ATOM 1352 O O . GLU A 1 180 ? -13.999 3.948 18.341 1.00 97.69 180 GLU A O 1
ATOM 1357 N N . VAL A 1 181 ? -12.277 5.128 17.537 1.00 97.44 181 VAL A N 1
ATOM 1358 C CA . VAL A 1 181 ? -11.352 4.003 17.299 1.00 97.44 181 VAL A CA 1
ATOM 1359 C C . VAL A 1 181 ? -9.904 4.475 17.447 1.00 97.44 181 VAL A C 1
ATOM 1361 O O . VAL A 1 181 ? -9.622 5.670 17.364 1.00 97.44 181 VAL A O 1
ATOM 1364 N N . THR A 1 182 ? -8.956 3.551 17.608 1.00 96.50 182 THR A N 1
ATOM 1365 C CA . THR A 1 182 ? -7.515 3.866 17.579 1.00 96.50 182 THR A CA 1
ATOM 1366 C C . THR A 1 182 ? -6.798 3.055 16.506 1.00 96.50 182 THR A C 1
ATOM 1368 O O . THR A 1 182 ? -6.857 1.828 16.534 1.00 96.50 182 THR A O 1
ATOM 1371 N N . PHE A 1 183 ? -6.073 3.705 15.595 1.00 95.44 183 PHE A N 1
ATOM 1372 C CA . PHE A 1 183 ? -5.239 2.994 14.620 1.00 95.44 183 PHE A CA 1
ATOM 1373 C C . PHE A 1 183 ? -3.836 2.722 15.172 1.00 95.44 183 PHE A C 1
ATOM 1375 O O . PHE A 1 183 ? -3.202 3.608 15.745 1.00 95.44 183 PHE A O 1
ATOM 1382 N N . LEU A 1 184 ? -3.343 1.497 14.983 1.00 93.19 184 LEU A N 1
ATOM 1383 C CA . LEU A 1 184 ? -2.000 1.074 15.378 1.00 93.19 184 LEU A CA 1
ATOM 1384 C C . LEU A 1 184 ? -1.193 0.648 14.139 1.00 93.19 184 LEU A C 1
ATOM 1386 O O . LEU A 1 184 ? -1.548 -0.353 13.519 1.00 93.19 184 LEU A O 1
ATOM 1390 N N . PRO A 1 185 ? -0.132 1.378 13.756 1.00 90.12 185 PRO A N 1
ATOM 1391 C CA . PRO A 1 185 ? 0.677 1.027 12.593 1.00 90.12 185 PRO A CA 1
ATOM 1392 C C . PRO A 1 185 ? 1.704 -0.075 12.907 1.00 90.12 185 PRO A C 1
ATOM 1394 O O . PRO A 1 185 ? 2.437 0.014 13.893 1.00 90.12 185 PRO A O 1
ATOM 1397 N N . PHE A 1 186 ? 1.802 -1.070 12.025 1.00 84.69 186 PHE A N 1
ATOM 1398 C CA . PHE A 1 186 ? 2.776 -2.160 12.046 1.00 84.69 186 PHE A CA 1
ATOM 1399 C C . PHE A 1 186 ? 3.305 -2.402 10.632 1.00 84.69 186 PHE A C 1
ATOM 1401 O O . PHE A 1 186 ? 2.568 -2.824 9.749 1.00 84.69 186 PHE A O 1
ATOM 1408 N N . SER A 1 187 ? 4.603 -2.201 10.417 1.00 71.75 187 SER A N 1
ATOM 1409 C CA . SER A 1 187 ? 5.215 -2.370 9.092 1.00 71.75 187 SER A CA 1
ATOM 1410 C C . SER A 1 187 ? 5.264 -3.824 8.602 1.00 71.75 187 SER A C 1
ATOM 1412 O O . SER A 1 187 ? 5.424 -4.057 7.406 1.00 71.75 187 SER A O 1
ATOM 1414 N N . ASP A 1 188 ? 5.137 -4.800 9.507 1.00 73.19 188 ASP A N 1
ATOM 1415 C CA . ASP A 1 188 ? 5.010 -6.222 9.185 1.00 73.19 188 ASP A CA 1
ATOM 1416 C C . ASP A 1 188 ? 3.550 -6.659 9.354 1.00 73.19 188 ASP A C 1
ATOM 1418 O O . ASP A 1 188 ? 2.975 -6.572 10.443 1.00 73.19 188 ASP A O 1
ATOM 1422 N N . GLY A 1 189 ? 2.958 -7.169 8.273 1.00 68.19 189 GLY A N 1
ATOM 1423 C CA . GLY A 1 189 ? 1.582 -7.656 8.268 1.00 68.19 189 GLY A CA 1
ATOM 1424 C C . GLY A 1 189 ? 1.334 -8.824 9.227 1.00 68.19 189 GLY A C 1
ATOM 1425 O O . GLY A 1 189 ? 0.212 -8.969 9.702 1.00 68.19 189 GLY A O 1
ATOM 1426 N N . ASN A 1 190 ? 2.349 -9.624 9.571 1.00 73.75 190 ASN A N 1
ATOM 1427 C CA . ASN A 1 190 ? 2.204 -10.670 10.588 1.00 73.75 190 ASN A CA 1
ATOM 1428 C C . ASN A 1 190 ? 1.998 -10.059 11.977 1.00 73.75 190 ASN A C 1
ATOM 1430 O O . ASN A 1 190 ? 1.106 -10.482 12.708 1.00 73.75 190 ASN A O 1
ATOM 1434 N N . LEU A 1 191 ? 2.754 -9.004 12.302 1.00 72.69 191 LEU A N 1
ATOM 1435 C CA . LEU A 1 191 ? 2.598 -8.277 13.563 1.00 72.69 191 LEU A CA 1
ATOM 1436 C C . LEU A 1 191 ? 1.228 -7.601 13.653 1.00 72.69 191 LEU A C 1
ATOM 1438 O O . LEU A 1 191 ? 0.649 -7.537 14.732 1.00 72.69 191 LEU A O 1
ATOM 1442 N N . ALA A 1 192 ? 0.673 -7.155 12.522 1.00 70.19 192 ALA A N 1
ATOM 1443 C CA . ALA A 1 192 ? -0.677 -6.602 12.480 1.00 70.19 192 ALA A CA 1
ATOM 1444 C C . ALA A 1 192 ? -1.765 -7.629 12.858 1.00 70.19 192 ALA A C 1
ATOM 1446 O O . ALA A 1 192 ? -2.819 -7.226 13.346 1.00 70.19 192 ALA A O 1
ATOM 1447 N N . VAL A 1 193 ? -1.533 -8.931 12.648 1.00 74.31 193 VAL A N 1
ATOM 1448 C CA . VAL A 1 193 ? -2.465 -10.011 13.037 1.00 74.31 193 VAL A CA 1
ATOM 1449 C C . VAL A 1 193 ? -2.272 -10.440 14.496 1.00 74.31 193 VAL A C 1
ATOM 1451 O O . VAL A 1 193 ? -3.210 -10.940 15.115 1.00 74.31 193 VAL A O 1
ATOM 1454 N N . GLU A 1 194 ? -1.072 -10.253 15.048 1.00 72.50 194 GLU A N 1
ATOM 1455 C CA . GLU A 1 194 ? -0.744 -10.568 16.446 1.00 72.50 194 GLU A CA 1
ATOM 1456 C C . GLU A 1 194 ? -1.129 -9.457 17.444 1.00 72.50 194 GLU A C 1
ATOM 1458 O O . GLU A 1 194 ? -1.165 -9.714 18.650 1.00 72.50 194 GLU A O 1
ATOM 1463 N N . ALA A 1 195 ? -1.385 -8.240 16.952 1.00 60.41 195 ALA A N 1
ATOM 1464 C CA . ALA A 1 195 ? -1.716 -7.040 17.730 1.00 60.41 195 ALA A CA 1
ATOM 1465 C C . ALA A 1 195 ? -3.144 -7.024 18.304 1.00 60.41 195 ALA A C 1
ATOM 1467 O O . ALA A 1 195 ? -3.304 -6.483 19.427 1.00 60.41 195 ALA A O 1
#

pLDDT: mean 78.93, std 20.18, range [30.41, 97.94]

Foldseek 3Di:
DPPPPVPVPPPPPPDDDDDDDDDDDDDDDDDDDDPDPPDPPPLQQPVEEAEAAQPPPDPLSVVVVCCVVVCVNVVNRYRYDHDHDDPVRCLVCVQVVRHVDYDDDQLCVVVVVVVRPDDDDDDDDDDSADFDDPPPDPDPDLQVQFLEEAEDQDCSDDNLVVNQVVSVVVVAHSDVVVNRYHYDHDNDVVVRRVD

InterPro domains:
  IPR015168 SsuA/THI5-like [PF09084] (62-176)

Organism: NCBI:txid1294263